Protein AF-Q8IDL7-F1 (afdb_monomer_lite)

Foldseek 3Di:
DDDPPDDPVVVVVLCCDPPDCNPPVNVVVVVVVVVVVVVVVVVVVVVVVVVVVVVVVVVVVVVVVVVVVVVVVVVVVVVVVVVVVVVVVVVVVVVVVVVDDDDDDDDDDDPPDDPPDDDPDDPPDDPQPANAHFQPDADPVVRATGGPRQRDRDPNDHRPNPDDDPPDDDPDDPPDDDPPDPPDDDDDDDDDDDPDPVVVVVVD

Secondary structure (DSSP, 8-state):
-------HHHHHHHHTSTT-TTSHHHHHHHHHHHHHHHHHHHHHHHHHHHHHHHHHHHHHHHHHHHHHHHHHHHHHHHHHHHHHHHHHHHHHHHHHHTT--------------------SS-SS--STT-SS-EEEEEETTTTEEEETTT----TTPPPS---S-----------------------PPPP-----HHHHHTT-

Radius of gyration: 41.95 Å; chains: 1; bounding box: 82×62×112 Å

pLDDT: mean 75.27, std 18.95, range [35.84, 97.94]

Sequence (204 aa):
MWINKIGNKSASFINHKHFHPGNIKNLERVWLAEENEKKRKEEEEKYLKKREEQYKLYELKKQLRKNEEENKNDVHNILYDINNELKKENSFKKKILHNSISNETTPNENIVNKILIRSKYDEDIFLKNHRSIYGSYYDKEKNKWGFKCCTNIDKNSKCTNNTNCSYNLNNNLIKKDLTKSKNKKKKKKKLIVDNSITAVLNKI

Organism: Plasmodium falciparum (isolate 3D7) (NCBI:txid36329)

InterPro domains:
  IPR019339 CBF1-interacting co-repressor CIR, N-terminal domain [PF10197] (18-53)
  IPR019339 CBF1-interacting co-repressor CIR, N-terminal domain [SM01083] (18-54)
  IPR039974 Pre-mRNA-splicing factor SLU7 [PTHR12942] (53-188)

Structure (mmCIF, N/CA/C/O backbone):
data_AF-Q8IDL7-F1
#
_entry.id   AF-Q8IDL7-F1
#
loop_
_atom_site.group_PDB
_atom_site.id
_atom_site.type_symbol
_atom_site.label_atom_id
_atom_site.label_alt_id
_atom_site.label_comp_id
_atom_site.label_asym_id
_atom_site.label_entity_id
_atom_site.label_seq_id
_atom_site.pdbx_PDB_ins_code
_atom_site.Cartn_x
_atom_site.Cartn_y
_atom_site.Cartn_z
_atom_site.occupancy
_atom_site.B_iso_or_equiv
_atom_site.auth_seq_id
_atom_site.auth_comp_id
_atom_site.auth_asym_id
_atom_site.auth_atom_id
_atom_site.pdbx_PDB_model_num
ATOM 1 N N . MET A 1 1 ? 31.949 33.244 -47.711 1.00 53.00 1 MET A N 1
ATOM 2 C CA . MET A 1 1 ? 32.470 31.934 -48.161 1.00 53.00 1 MET A CA 1
ATOM 3 C C . MET A 1 1 ? 31.354 31.202 -48.885 1.00 53.00 1 MET A C 1
ATOM 5 O O . MET A 1 1 ? 30.372 30.842 -48.250 1.00 53.00 1 MET A O 1
ATOM 9 N N . TRP A 1 2 ? 31.449 31.069 -50.208 1.00 48.16 2 TRP A N 1
ATOM 10 C CA . TRP A 1 2 ? 30.444 30.384 -51.023 1.00 48.16 2 TRP A CA 1
ATOM 11 C C . TRP A 1 2 ? 30.803 28.895 -51.060 1.00 48.16 2 TRP A C 1
ATOM 13 O O . TRP A 1 2 ? 31.833 28.516 -51.612 1.00 48.16 2 TRP A O 1
ATOM 23 N N . ILE A 1 3 ? 30.013 28.056 -50.392 1.00 57.34 3 ILE A N 1
ATOM 24 C CA . ILE A 1 3 ? 30.170 26.601 -50.462 1.00 57.34 3 ILE A CA 1
ATOM 25 C C . ILE A 1 3 ? 29.511 26.138 -51.760 1.00 57.34 3 ILE A C 1
ATOM 27 O O . ILE A 1 3 ? 28.290 26.178 -51.905 1.00 57.34 3 ILE A O 1
ATOM 31 N N . ASN A 1 4 ? 30.344 25.746 -52.725 1.00 61.09 4 ASN A N 1
ATOM 32 C CA . ASN A 1 4 ? 29.892 25.157 -53.978 1.00 61.09 4 ASN A CA 1
ATOM 33 C C . ASN A 1 4 ? 29.016 23.937 -53.681 1.00 61.09 4 ASN A C 1
ATOM 35 O O . ASN A 1 4 ? 29.378 23.073 -52.881 1.00 61.09 4 ASN A O 1
ATOM 39 N N . LYS A 1 5 ? 27.859 23.874 -54.342 1.00 65.75 5 LYS A N 1
ATOM 40 C CA . LYS A 1 5 ? 26.913 22.759 -54.276 1.00 65.75 5 LYS A CA 1
ATOM 41 C C . LYS A 1 5 ? 27.640 21.498 -54.755 1.00 65.75 5 LYS A C 1
ATOM 43 O O . LYS A 1 5 ? 27.839 21.303 -55.951 1.00 65.75 5 LYS A O 1
ATOM 48 N N . ILE A 1 6 ? 28.116 20.686 -53.812 1.00 63.00 6 ILE A N 1
ATOM 49 C CA . ILE A 1 6 ? 28.780 19.409 -54.082 1.00 63.00 6 ILE A CA 1
ATOM 50 C C . ILE A 1 6 ? 27.822 18.574 -54.935 1.00 63.00 6 ILE A C 1
ATOM 52 O O . ILE A 1 6 ? 26.679 18.348 -54.541 1.00 63.00 6 ILE A O 1
ATOM 56 N N . GLY A 1 7 ? 28.261 18.172 -56.131 1.00 70.06 7 GLY A N 1
ATOM 57 C CA . GLY A 1 7 ? 27.412 17.451 -57.080 1.00 70.06 7 GLY A CA 1
ATOM 58 C C . GLY A 1 7 ? 26.788 16.196 -56.460 1.00 70.06 7 GLY A C 1
ATOM 59 O O . GLY A 1 7 ? 27.412 15.532 -55.629 1.00 70.06 7 GLY A O 1
ATOM 60 N N . ASN A 1 8 ? 25.569 15.848 -56.888 1.00 76.06 8 ASN A N 1
ATOM 61 C CA . ASN A 1 8 ? 24.749 14.773 -56.303 1.00 76.06 8 ASN A CA 1
ATOM 62 C C . ASN A 1 8 ? 25.501 13.441 -56.087 1.00 76.06 8 ASN A C 1
ATOM 64 O O . ASN A 1 8 ? 25.254 12.750 -55.101 1.00 76.06 8 ASN A O 1
ATOM 68 N N . LYS A 1 9 ? 26.456 13.091 -56.963 1.00 76.81 9 LYS A N 1
ATOM 69 C CA . LYS A 1 9 ? 27.274 11.868 -56.833 1.00 76.81 9 LYS A CA 1
ATOM 70 C C . LYS A 1 9 ? 28.166 11.887 -55.586 1.00 76.81 9 LYS A C 1
ATOM 72 O O . LYS A 1 9 ? 28.214 10.911 -54.841 1.00 76.81 9 LYS A O 1
ATOM 77 N N . SER A 1 10 ? 28.837 13.007 -55.333 1.00 80.06 10 SER A N 1
ATOM 78 C CA . SER A 1 10 ? 29.732 13.173 -54.186 1.00 80.06 10 SER A CA 1
ATOM 79 C C . SER A 1 10 ? 28.954 13.248 -52.870 1.00 80.06 10 SER A C 1
ATOM 81 O O . SER A 1 10 ? 29.385 12.679 -51.869 1.00 80.06 10 SER A O 1
ATOM 83 N N . ALA A 1 11 ? 27.772 13.873 -52.884 1.00 79.69 11 ALA A N 1
ATOM 84 C CA . ALA A 1 11 ? 26.866 13.890 -51.736 1.00 79.69 11 ALA A CA 1
ATOM 85 C C . ALA A 1 11 ? 26.393 12.472 -51.358 1.00 79.69 11 ALA A C 1
ATOM 87 O O . ALA A 1 11 ? 26.442 12.096 -50.188 1.00 79.69 11 ALA A O 1
ATOM 88 N N . SER A 1 12 ? 26.028 11.644 -52.347 1.00 81.44 12 SER A N 1
ATOM 89 C CA . SER A 1 12 ? 25.645 10.244 -52.107 1.00 81.44 12 SER A CA 1
ATOM 90 C C . SER A 1 12 ? 26.788 9.423 -51.504 1.00 81.44 12 SER A C 1
ATOM 92 O O . SER A 1 12 ? 26.571 8.669 -50.560 1.00 81.44 12 SER A O 1
ATOM 94 N N . PHE A 1 13 ? 28.021 9.589 -51.997 1.00 83.81 13 PHE A N 1
ATOM 95 C CA . PHE A 1 13 ? 29.187 8.891 -51.444 1.00 83.81 13 PHE A CA 1
ATOM 96 C C . PHE A 1 13 ? 29.442 9.256 -49.975 1.00 83.81 13 PHE A C 1
ATOM 98 O O . PHE A 1 13 ? 29.745 8.385 -49.161 1.00 83.81 13 PHE A O 1
ATOM 105 N N . ILE A 1 14 ? 29.289 10.536 -49.623 1.00 82.50 14 ILE A N 1
ATOM 106 C CA . ILE A 1 14 ? 29.430 11.012 -48.244 1.00 82.50 14 ILE A CA 1
ATOM 107 C C . ILE A 1 14 ? 28.324 10.424 -47.350 1.00 82.50 14 ILE A C 1
ATOM 109 O O . ILE A 1 14 ? 28.637 9.972 -46.251 1.00 82.50 14 ILE A O 1
ATOM 113 N N . ASN A 1 15 ? 27.079 10.320 -47.829 1.00 82.69 15 ASN A N 1
ATOM 114 C CA . ASN A 1 15 ? 25.964 9.727 -47.074 1.00 82.69 15 ASN A CA 1
ATOM 115 C C . ASN A 1 15 ? 26.200 8.262 -46.670 1.00 82.69 15 ASN A C 1
ATOM 117 O O . ASN A 1 15 ? 25.740 7.835 -45.611 1.00 82.69 15 ASN A O 1
ATOM 121 N N . HIS A 1 16 ? 26.938 7.496 -47.478 1.00 81.69 16 HIS A N 1
ATOM 122 C CA . HIS A 1 16 ? 27.283 6.105 -47.167 1.00 81.69 16 HIS A CA 1
ATOM 123 C C . HIS A 1 16 ? 28.447 5.966 -46.175 1.00 81.69 16 HIS A C 1
ATOM 125 O O . HIS A 1 16 ? 28.708 4.865 -45.683 1.00 81.69 16 HIS A O 1
ATOM 131 N N . LYS A 1 17 ? 29.151 7.055 -45.839 1.00 88.81 17 LYS A N 1
ATOM 132 C CA . LYS A 1 17 ? 30.209 7.005 -44.826 1.00 88.81 17 LYS A CA 1
ATOM 133 C C . LYS A 1 17 ? 29.600 6.785 -43.442 1.00 88.81 17 LYS A C 1
ATOM 135 O O . LYS A 1 17 ? 28.558 7.334 -43.093 1.00 88.81 17 LYS A O 1
ATOM 140 N N . HIS A 1 18 ? 30.267 5.975 -42.626 1.00 89.19 18 HIS A N 1
ATOM 141 C CA . HIS A 1 18 ? 29.788 5.578 -41.295 1.00 89.19 18 HIS A CA 1
ATOM 142 C C . HIS A 1 18 ? 29.628 6.752 -40.316 1.00 89.19 18 HIS A C 1
ATOM 144 O O . HIS A 1 18 ? 28.857 6.645 -39.371 1.00 89.19 18 HIS A O 1
ATOM 150 N N . PHE A 1 19 ? 30.336 7.862 -40.530 1.00 89.44 19 PHE A N 1
ATOM 151 C CA . PHE A 1 19 ? 30.275 9.055 -39.682 1.00 89.44 19 PHE A CA 1
ATOM 152 C C . PHE A 1 19 ? 29.236 10.086 -40.144 1.00 89.44 19 PHE A C 1
ATOM 154 O O . PHE A 1 19 ? 29.016 11.076 -39.454 1.00 89.44 19 PHE A O 1
ATOM 161 N N . HIS A 1 20 ? 28.609 9.901 -41.312 1.00 88.25 20 HIS A N 1
ATOM 162 C CA . HIS A 1 20 ? 27.667 10.888 -41.826 1.00 88.25 20 HIS A CA 1
ATOM 163 C C . HIS A 1 20 ? 26.321 10.787 -41.092 1.00 88.25 20 HIS A C 1
ATOM 165 O O . HIS A 1 20 ? 25.802 9.676 -40.959 1.00 88.25 20 HIS A O 1
ATOM 171 N N . PRO A 1 21 ? 25.710 11.894 -40.633 1.00 88.44 21 PRO A N 1
ATOM 172 C CA . PRO A 1 21 ? 24.454 11.845 -39.877 1.00 88.44 21 PRO A CA 1
ATOM 173 C C . PRO A 1 21 ? 23.300 11.232 -40.681 1.00 88.44 21 PRO A C 1
ATOM 175 O O . PRO A 1 21 ? 22.459 10.549 -40.114 1.00 88.44 21 PRO A O 1
ATOM 178 N N . GLY A 1 22 ? 23.301 11.398 -42.008 1.00 86.56 22 GLY A N 1
ATOM 179 C CA . GLY A 1 22 ? 22.315 10.778 -42.902 1.00 86.56 22 GLY A CA 1
ATOM 180 C C . GLY A 1 22 ? 22.502 9.272 -43.136 1.00 86.56 22 GLY A C 1
ATOM 181 O O . GLY A 1 22 ? 21.737 8.683 -43.894 1.00 86.56 22 GLY A O 1
ATOM 182 N N . ASN A 1 23 ? 23.518 8.638 -42.541 1.00 89.31 23 ASN A N 1
ATOM 183 C CA . ASN A 1 23 ? 23.676 7.188 -42.614 1.00 89.31 23 ASN A CA 1
ATOM 184 C C . ASN A 1 23 ? 22.571 6.505 -41.798 1.00 89.31 23 ASN A C 1
ATOM 186 O O . ASN A 1 23 ? 22.365 6.851 -40.635 1.00 89.31 23 ASN A O 1
ATOM 190 N N . ILE A 1 24 ? 21.917 5.491 -42.367 1.00 89.19 24 ILE A N 1
ATOM 191 C CA . ILE A 1 24 ? 20.800 4.779 -41.732 1.00 89.19 24 ILE A CA 1
ATOM 192 C C . ILE A 1 24 ? 21.146 4.242 -40.336 1.00 89.19 24 ILE A C 1
ATOM 194 O O . ILE A 1 24 ? 20.344 4.367 -39.419 1.00 89.19 24 ILE A O 1
ATOM 198 N N . LYS A 1 25 ? 22.385 3.764 -40.136 1.00 90.69 25 LYS A N 1
ATOM 199 C CA . LYS A 1 25 ? 22.861 3.290 -38.825 1.00 90.69 25 LYS A CA 1
ATOM 200 C C . LYS A 1 25 ? 22.962 4.413 -37.791 1.00 90.69 25 LYS A C 1
ATOM 202 O O . LYS A 1 25 ? 22.798 4.168 -36.603 1.00 90.69 25 LYS A O 1
ATOM 207 N N . ASN A 1 26 ? 23.286 5.632 -38.219 1.00 92.00 26 ASN A N 1
ATOM 208 C CA . ASN A 1 26 ? 23.369 6.784 -37.321 1.00 92.00 26 ASN A CA 1
ATOM 209 C 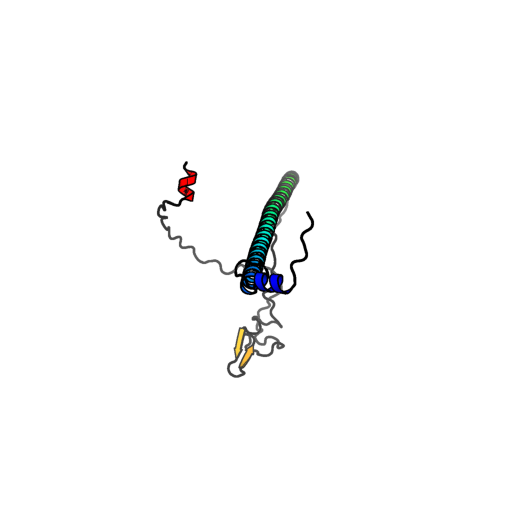C . ASN A 1 26 ? 21.973 7.317 -36.997 1.00 92.00 26 ASN A C 1
ATOM 211 O O . ASN A 1 26 ? 21.713 7.606 -35.835 1.00 92.00 26 ASN A O 1
ATOM 215 N N . LEU A 1 27 ? 21.075 7.369 -37.987 1.00 91.12 27 LEU A N 1
ATOM 216 C CA . LEU A 1 27 ? 19.667 7.720 -37.782 1.00 91.12 27 LEU A CA 1
ATOM 217 C C . LEU A 1 27 ? 18.989 6.772 -36.788 1.00 91.12 27 LEU A C 1
ATOM 219 O O . LEU A 1 27 ? 18.334 7.233 -35.863 1.00 91.12 27 LEU A O 1
ATOM 223 N N . GLU A 1 28 ? 19.210 5.464 -36.925 1.00 94.25 28 GLU A N 1
ATOM 224 C CA . GLU A 1 28 ? 18.687 4.459 -35.994 1.00 94.25 28 GLU A CA 1
ATOM 225 C C . GLU A 1 28 ? 19.217 4.667 -34.567 1.00 94.25 28 GLU A C 1
ATOM 227 O O . GLU A 1 28 ? 18.450 4.628 -33.610 1.00 94.25 28 GLU A O 1
ATOM 232 N N . ARG A 1 29 ? 20.514 4.970 -34.403 1.00 95.06 29 ARG A N 1
ATOM 233 C CA . ARG A 1 29 ? 21.081 5.295 -33.081 1.00 95.06 29 ARG A CA 1
ATOM 234 C C . ARG A 1 29 ? 20.474 6.556 -32.472 1.00 95.06 29 ARG A C 1
ATOM 236 O O . ARG A 1 29 ? 20.222 6.564 -31.272 1.00 95.06 29 ARG A O 1
ATOM 243 N N . VAL A 1 30 ? 20.272 7.607 -33.270 1.00 94.25 30 VAL A N 1
ATOM 244 C CA . VAL A 1 30 ? 19.624 8.848 -32.811 1.00 94.25 30 VAL A CA 1
ATOM 245 C C . VAL A 1 30 ? 18.191 8.554 -32.388 1.00 94.25 30 VAL A C 1
ATOM 247 O O . VAL A 1 30 ? 17.799 8.936 -31.293 1.00 94.25 30 VAL A O 1
ATOM 250 N N . TRP A 1 31 ? 17.452 7.796 -33.196 1.00 95.88 31 TRP A N 1
ATOM 251 C CA . TRP A 1 31 ? 16.080 7.409 -32.893 1.00 95.88 31 TRP A CA 1
ATOM 252 C C . TRP A 1 31 ? 15.977 6.594 -31.595 1.00 95.88 31 TRP A C 1
ATOM 254 O O . TRP A 1 31 ? 15.193 6.939 -30.716 1.00 95.88 31 TRP A O 1
ATOM 264 N N . LEU A 1 32 ? 16.832 5.582 -31.411 1.00 96.62 32 LEU A N 1
ATOM 265 C CA . LEU A 1 32 ? 16.891 4.808 -30.165 1.00 96.62 32 LEU A CA 1
ATOM 266 C C . LEU A 1 32 ? 17.273 5.679 -28.957 1.00 96.62 32 LEU A C 1
ATOM 268 O O . LEU A 1 32 ? 16.773 5.463 -27.853 1.00 96.62 32 LEU A O 1
ATOM 272 N N . ALA A 1 33 ? 18.165 6.657 -29.134 1.00 97.06 33 ALA A N 1
ATOM 273 C CA . ALA A 1 33 ? 18.531 7.594 -28.075 1.00 97.06 33 ALA A CA 1
ATOM 274 C C . ALA A 1 33 ? 17.358 8.514 -27.698 1.00 97.06 33 ALA A C 1
ATOM 276 O O . ALA A 1 33 ? 17.094 8.704 -26.512 1.00 97.06 33 ALA A O 1
ATOM 277 N N . GLU A 1 34 ? 16.628 9.036 -28.685 1.00 96.94 34 GLU A N 1
ATOM 278 C CA . GLU A 1 34 ? 15.428 9.853 -28.481 1.00 96.94 34 GLU A CA 1
ATOM 279 C C . GLU A 1 34 ? 14.301 9.063 -27.811 1.00 96.94 34 GLU A C 1
ATOM 281 O O . GLU A 1 34 ? 13.657 9.570 -26.892 1.00 96.94 34 GLU A O 1
ATOM 286 N N . GLU A 1 35 ? 14.073 7.817 -28.226 1.00 96.81 35 GLU A N 1
ATOM 287 C CA . GLU A 1 35 ? 13.043 6.956 -27.645 1.00 96.81 35 GLU A CA 1
ATOM 288 C C . GLU A 1 35 ? 13.367 6.594 -26.189 1.00 96.81 35 GLU A C 1
ATOM 290 O O . GLU A 1 35 ? 12.504 6.699 -25.312 1.00 96.81 35 GLU A O 1
ATOM 295 N N . ASN A 1 36 ? 14.629 6.265 -25.897 1.00 97.44 36 ASN A N 1
ATOM 296 C CA . ASN A 1 36 ? 15.093 6.046 -24.528 1.00 97.44 36 ASN A CA 1
ATOM 297 C C . ASN A 1 36 ? 14.969 7.312 -23.666 1.00 97.44 36 ASN A C 1
ATOM 299 O O . ASN A 1 36 ? 14.520 7.232 -22.523 1.00 97.44 36 ASN A O 1
ATOM 303 N N . GLU A 1 37 ? 15.321 8.483 -24.203 1.00 97.44 37 GLU A N 1
ATOM 304 C CA . GLU A 1 37 ? 15.179 9.767 -23.507 1.00 97.44 37 GLU A CA 1
ATOM 305 C C . GLU A 1 37 ? 13.707 10.093 -23.225 1.00 97.44 37 GLU A C 1
ATOM 307 O O . GLU A 1 37 ? 13.361 10.513 -22.121 1.00 97.44 37 GLU A O 1
ATOM 312 N N . LYS A 1 38 ? 12.819 9.854 -24.196 1.00 97.12 38 LYS A N 1
ATOM 313 C CA . LYS A 1 38 ? 11.374 10.024 -24.027 1.00 97.12 38 LYS A CA 1
ATOM 314 C C . LYS A 1 38 ? 10.843 9.116 -22.922 1.00 97.12 38 LYS A C 1
ATOM 316 O O . LYS A 1 38 ? 10.146 9.591 -22.028 1.00 97.12 38 LYS A O 1
ATOM 321 N N . LYS A 1 39 ? 11.221 7.837 -22.939 1.00 97.12 39 LYS A N 1
ATOM 322 C CA . LYS A 1 39 ? 10.827 6.876 -21.907 1.00 97.12 39 LYS A CA 1
ATOM 323 C C . LYS A 1 39 ? 11.326 7.294 -20.520 1.00 97.12 39 LYS A C 1
ATOM 325 O O . LYS A 1 39 ? 10.551 7.255 -19.568 1.00 97.12 39 LYS A O 1
ATOM 330 N N . ARG A 1 40 ? 12.576 7.760 -20.411 1.00 96.94 40 ARG A N 1
ATOM 331 C CA . ARG A 1 40 ? 13.136 8.275 -19.151 1.00 96.94 40 ARG A CA 1
ATOM 332 C C . ARG A 1 40 ? 12.341 9.475 -18.632 1.00 96.94 40 ARG A C 1
ATOM 334 O O . ARG A 1 40 ? 11.959 9.483 -17.467 1.00 96.94 40 ARG A O 1
ATOM 341 N N . LYS A 1 41 ? 12.032 10.448 -19.496 1.00 97.31 41 LYS A N 1
ATOM 342 C CA . LYS A 1 41 ? 11.208 11.616 -19.136 1.00 97.31 41 LYS A CA 1
ATOM 343 C C . LYS A 1 41 ? 9.813 11.219 -18.658 1.00 97.31 41 LYS A C 1
ATOM 345 O O . LYS A 1 41 ? 9.343 11.747 -17.657 1.00 97.31 41 LYS A O 1
ATOM 350 N N . GLU A 1 42 ? 9.164 10.269 -19.329 1.00 97.19 42 GLU A N 1
ATOM 351 C CA . GLU A 1 42 ? 7.853 9.758 -18.907 1.00 97.19 42 GLU A CA 1
ATOM 352 C C . GLU A 1 42 ? 7.913 9.056 -17.539 1.00 97.19 42 GLU A C 1
ATOM 354 O O . GLU A 1 42 ? 6.992 9.180 -16.729 1.00 97.19 42 GLU A O 1
ATOM 359 N N . GLU A 1 43 ? 8.978 8.299 -17.260 1.00 97.25 43 GLU A N 1
ATOM 360 C CA . GLU A 1 43 ? 9.206 7.662 -15.957 1.00 97.25 43 GLU A CA 1
ATOM 361 C C . GLU A 1 43 ? 9.467 8.698 -14.850 1.00 97.25 43 GLU A C 1
ATOM 363 O O . GLU A 1 43 ? 8.878 8.602 -13.768 1.00 97.25 43 GLU A O 1
ATOM 368 N N . GLU A 1 44 ? 10.284 9.717 -15.131 1.00 97.06 44 GLU A N 1
ATOM 369 C CA . GLU A 1 44 ? 10.548 10.852 -14.239 1.00 97.06 44 GLU A CA 1
ATOM 370 C C . GLU A 1 44 ? 9.264 11.635 -13.921 1.00 97.06 44 GLU A C 1
ATOM 372 O O . GLU A 1 44 ? 8.982 11.909 -12.752 1.00 97.06 44 GLU A O 1
ATOM 377 N N . GLU A 1 45 ? 8.443 11.932 -14.932 1.00 97.25 45 GLU A N 1
ATOM 378 C CA . GLU A 1 45 ? 7.163 12.631 -14.776 1.00 97.25 45 GLU A CA 1
ATOM 379 C C . GLU A 1 45 ? 6.168 11.811 -13.943 1.00 97.25 45 GLU A C 1
ATOM 381 O O . GLU A 1 45 ? 5.561 12.328 -13.000 1.00 97.25 45 GLU A O 1
ATOM 386 N N . LYS A 1 46 ? 6.039 10.505 -14.217 1.00 97.38 46 LYS A N 1
ATOM 387 C CA . LYS A 1 46 ? 5.205 9.593 -13.410 1.00 97.38 46 LYS A CA 1
ATOM 388 C C . LYS A 1 46 ? 5.647 9.574 -11.950 1.00 97.38 46 LYS A C 1
ATOM 390 O O . LYS A 1 46 ? 4.809 9.587 -11.044 1.00 97.38 46 LYS A O 1
ATOM 395 N N . TYR A 1 47 ? 6.954 9.530 -11.710 1.00 96.38 47 TYR A N 1
ATOM 396 C CA . TYR A 1 47 ? 7.512 9.546 -10.365 1.00 96.38 47 TYR A CA 1
ATOM 397 C C . TYR A 1 47 ? 7.253 10.882 -9.650 1.00 96.38 47 TYR A C 1
ATOM 399 O O . TYR A 1 47 ? 6.864 10.878 -8.477 1.00 96.38 47 TYR A O 1
ATOM 407 N N . LEU A 1 48 ? 7.391 12.010 -10.352 1.00 97.06 48 LEU A N 1
ATOM 408 C CA . LEU A 1 48 ? 7.114 13.340 -9.811 1.00 97.06 48 LEU A CA 1
ATOM 409 C C . LEU A 1 48 ? 5.632 13.505 -9.451 1.00 97.06 48 LEU A C 1
ATOM 411 O O . LEU A 1 48 ? 5.316 13.882 -8.324 1.00 97.06 48 LEU A O 1
ATOM 415 N N . LYS A 1 49 ? 4.725 13.092 -10.341 1.00 97.19 49 LYS A N 1
ATOM 416 C CA . LYS A 1 49 ? 3.276 13.106 -10.099 1.00 97.19 49 LYS A CA 1
ATOM 417 C C . LYS A 1 49 ? 2.881 12.269 -8.880 1.00 97.19 49 LYS A C 1
ATOM 419 O O . LYS A 1 49 ? 2.123 12.722 -8.026 1.00 97.19 49 LYS A O 1
ATOM 424 N N . LYS A 1 50 ? 3.459 11.073 -8.731 1.00 97.00 50 LYS A N 1
ATOM 425 C CA . LYS A 1 50 ? 3.243 10.223 -7.547 1.00 97.00 50 LYS A CA 1
ATOM 426 C C . LYS A 1 50 ? 3.726 10.899 -6.258 1.00 97.00 50 LYS A C 1
ATOM 428 O O . LYS A 1 50 ? 3.071 10.787 -5.222 1.00 97.00 50 LYS A O 1
ATOM 433 N N . ARG A 1 51 ? 4.866 11.597 -6.301 1.00 96.44 51 ARG A N 1
ATOM 434 C CA . ARG A 1 51 ? 5.394 12.365 -5.161 1.00 96.44 51 ARG A CA 1
ATOM 435 C C . ARG A 1 51 ? 4.470 13.532 -4.797 1.00 96.44 51 ARG A C 1
ATOM 437 O O . ARG A 1 51 ? 4.206 13.736 -3.615 1.00 96.44 51 ARG A O 1
ATOM 444 N N . GLU A 1 52 ? 3.960 14.263 -5.785 1.00 97.62 52 GLU A N 1
ATOM 445 C CA . GLU A 1 52 ? 3.004 15.361 -5.586 1.00 97.62 52 GLU A CA 1
ATOM 446 C C . GLU A 1 52 ? 1.694 14.873 -4.953 1.00 97.62 52 GLU A C 1
ATOM 448 O O . GLU A 1 52 ? 1.212 15.463 -3.986 1.00 97.62 52 GLU A O 1
ATOM 453 N N . GLU A 1 53 ? 1.151 13.750 -5.431 1.00 96.56 53 GLU A N 1
ATOM 454 C CA . GLU A 1 53 ? -0.036 13.110 -4.850 1.00 96.56 53 GLU A CA 1
ATOM 455 C C . GLU A 1 53 ? 0.191 12.712 -3.382 1.00 96.56 53 GLU A C 1
ATOM 457 O O . GLU A 1 53 ? -0.653 12.981 -2.521 1.00 96.56 53 GLU A O 1
ATOM 462 N N . GLN A 1 54 ? 1.352 12.126 -3.069 1.00 96.19 54 GLN A N 1
ATOM 463 C CA . GLN A 1 54 ? 1.729 11.779 -1.695 1.00 96.19 54 GLN A CA 1
ATOM 464 C C . GLN A 1 54 ? 1.852 13.014 -0.798 1.00 96.19 54 GLN A C 1
ATOM 466 O O . GLN A 1 54 ? 1.361 13.004 0.332 1.00 96.19 54 GLN A O 1
ATOM 471 N N . TYR A 1 55 ? 2.472 14.084 -1.298 1.00 97.94 55 TYR A N 1
ATOM 472 C CA . TYR A 1 55 ? 2.608 15.340 -0.566 1.00 97.94 55 TYR A CA 1
ATOM 473 C C . TYR A 1 55 ? 1.241 15.988 -0.295 1.00 97.94 55 TYR A C 1
ATOM 475 O O . TYR A 1 55 ? 0.963 16.410 0.828 1.00 97.94 55 TYR A O 1
ATOM 483 N N . LYS A 1 56 ? 0.338 15.972 -1.282 1.00 97.56 56 LYS A N 1
ATOM 484 C CA . LYS A 1 56 ? -1.039 16.465 -1.137 1.00 97.56 56 LYS A CA 1
ATOM 485 C C . LYS A 1 56 ? -1.823 15.687 -0.074 1.00 97.56 56 LYS A C 1
ATOM 487 O O . LYS A 1 56 ? -2.491 16.295 0.762 1.00 97.56 56 LYS A O 1
ATOM 492 N N . LEU A 1 57 ? -1.717 14.355 -0.066 1.00 96.88 57 LEU A N 1
ATOM 493 C CA . LEU A 1 57 ? -2.326 13.506 0.967 1.00 96.88 57 LEU A CA 1
ATOM 494 C C . LEU A 1 57 ? -1.752 13.789 2.360 1.00 96.88 57 LEU A C 1
ATOM 496 O O . LEU A 1 57 ? -2.494 13.814 3.345 1.00 96.88 57 LEU A O 1
ATOM 500 N N . TYR A 1 58 ? -0.439 14.006 2.448 1.00 96.88 58 TYR A N 1
ATOM 501 C CA . TYR A 1 58 ? 0.229 14.345 3.699 1.00 96.88 58 TYR A CA 1
ATOM 502 C C . TYR A 1 58 ? -0.277 15.674 4.275 1.00 96.88 58 TYR A C 1
ATOM 504 O O . TYR A 1 58 ? -0.637 15.717 5.456 1.00 96.88 58 TYR A O 1
ATOM 512 N N . GLU A 1 59 ? -0.364 16.725 3.456 1.00 97.62 59 GLU A N 1
ATOM 513 C CA . GLU A 1 59 ? -0.819 18.041 3.917 1.00 97.62 59 GLU A CA 1
ATOM 514 C C . GLU A 1 59 ? -2.296 18.006 4.331 1.00 97.62 59 GLU A C 1
ATOM 516 O O . GLU A 1 59 ? -2.646 18.523 5.391 1.00 97.62 59 GLU A O 1
ATOM 521 N N . LEU A 1 60 ? -3.150 17.292 3.586 1.00 96.94 60 LEU A N 1
ATOM 522 C CA . LEU A 1 60 ? -4.552 17.096 3.966 1.00 96.94 60 LEU A CA 1
ATOM 523 C C . LEU A 1 60 ? -4.678 16.363 5.311 1.00 96.94 60 LEU A C 1
ATOM 525 O O . LEU A 1 60 ? -5.441 16.771 6.185 1.00 96.94 60 LEU A O 1
ATOM 529 N N . LYS A 1 61 ? -3.888 15.303 5.527 1.00 96.81 61 LYS A N 1
ATOM 530 C CA . LYS A 1 61 ? -3.873 14.570 6.804 1.00 96.81 61 LYS A CA 1
ATOM 531 C C . LYS A 1 61 ? -3.379 15.445 7.958 1.00 96.81 61 LYS A C 1
ATOM 533 O O . LYS A 1 61 ? -3.854 15.307 9.083 1.00 96.81 61 LYS A O 1
ATOM 538 N N . LYS A 1 62 ? -2.412 16.325 7.701 1.00 96.81 62 LYS A N 1
ATOM 539 C CA . LYS A 1 62 ? -1.900 17.290 8.679 1.00 96.81 62 LYS A CA 1
ATOM 540 C C . LYS A 1 62 ? -2.963 18.331 9.044 1.00 96.81 62 LYS A C 1
ATOM 542 O O . LYS A 1 62 ? -3.138 18.587 10.231 1.00 96.81 62 LYS A O 1
ATOM 547 N N . GLN A 1 63 ? -3.701 18.852 8.062 1.00 95.69 63 GLN A N 1
ATOM 548 C CA . GLN A 1 63 ? -4.844 19.743 8.289 1.00 95.69 63 GLN A CA 1
ATOM 549 C C . GLN A 1 63 ? -5.938 19.056 9.115 1.00 95.69 63 GLN A C 1
ATOM 551 O O . GLN A 1 63 ? -6.384 19.621 10.105 1.00 95.69 63 GLN A O 1
ATOM 556 N N . LEU A 1 64 ? -6.307 17.812 8.786 1.00 94.69 64 LEU A N 1
ATOM 557 C CA . LEU A 1 64 ? -7.301 17.054 9.558 1.00 94.69 64 LEU A CA 1
ATOM 558 C C . LEU A 1 64 ? -6.889 16.864 11.023 1.00 94.69 64 LEU A C 1
ATOM 560 O O . LEU A 1 64 ? -7.709 17.087 11.905 1.00 94.69 64 LEU A O 1
ATOM 564 N N . ARG A 1 65 ? -5.619 16.525 11.299 1.00 91.81 65 ARG A N 1
ATOM 565 C CA . ARG A 1 65 ? -5.122 16.430 12.686 1.00 91.81 65 ARG A CA 1
ATOM 566 C C . ARG A 1 65 ? -5.241 17.757 13.433 1.00 91.81 65 ARG A C 1
ATOM 568 O O . ARG A 1 65 ? -5.696 17.764 14.570 1.00 91.81 65 ARG A O 1
ATOM 575 N N . LYS A 1 66 ? -4.869 18.867 12.787 1.00 92.94 66 LYS A N 1
ATOM 576 C CA . LYS A 1 66 ? -4.977 20.203 13.382 1.00 92.94 66 LYS A CA 1
ATOM 577 C C . LYS A 1 66 ? -6.437 20.561 13.681 1.00 92.94 66 LYS A C 1
ATOM 579 O O . LYS A 1 66 ? -6.746 20.970 14.793 1.00 92.94 66 LYS A O 1
ATOM 584 N N . ASN A 1 67 ? -7.341 20.305 12.736 1.00 90.94 67 ASN A N 1
ATOM 585 C CA . ASN A 1 67 ? -8.773 20.530 12.926 1.00 90.94 67 ASN A CA 1
ATOM 586 C C . ASN A 1 67 ? -9.347 19.635 14.039 1.00 90.94 67 ASN A C 1
ATOM 588 O O . ASN A 1 67 ? -10.211 20.069 14.789 1.00 90.94 67 ASN A O 1
ATOM 592 N N . GLU A 1 68 ? -8.904 18.381 14.172 1.00 88.56 68 GLU A N 1
ATOM 593 C CA . GLU A 1 68 ? -9.314 17.505 15.281 1.00 88.56 68 GLU A CA 1
ATOM 594 C C . GLU A 1 68 ? -8.851 18.034 16.646 1.00 88.56 68 GLU A C 1
ATOM 596 O O . GLU A 1 68 ? -9.570 17.886 17.632 1.00 88.56 68 GLU A O 1
ATOM 601 N N . GLU A 1 69 ? -7.656 18.623 16.725 1.00 86.94 69 GLU A N 1
ATOM 602 C CA . GLU A 1 69 ? -7.134 19.258 17.940 1.00 86.94 69 GLU A CA 1
ATOM 603 C C . GLU A 1 69 ? -7.909 20.535 18.287 1.00 86.94 69 GL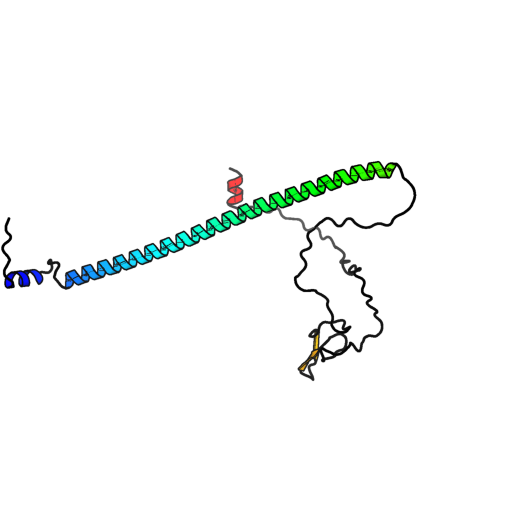U A C 1
ATOM 605 O O . GLU A 1 69 ? -8.327 20.690 19.433 1.00 86.94 69 GLU A O 1
ATOM 610 N N . GLU A 1 70 ? -8.180 21.395 17.302 1.00 86.06 70 GLU A N 1
ATOM 611 C CA . GLU A 1 70 ? -9.019 22.593 17.460 1.00 86.06 70 GLU A CA 1
ATOM 612 C C . GLU A 1 70 ? -10.432 22.214 17.935 1.00 86.06 70 GLU A C 1
ATOM 614 O O . GLU A 1 70 ? -10.874 22.687 18.979 1.00 86.06 70 GLU A O 1
ATOM 619 N N . ASN A 1 71 ? -11.079 21.236 17.290 1.00 83.75 71 ASN A N 1
ATOM 620 C CA . ASN A 1 71 ? -12.397 20.747 17.709 1.00 83.75 71 ASN A CA 1
ATOM 621 C C . ASN A 1 71 ? -12.393 20.140 19.124 1.00 83.75 71 ASN A C 1
ATOM 623 O O . ASN A 1 71 ? -13.362 20.295 19.865 1.00 83.75 71 ASN A O 1
ATOM 627 N N . LYS A 1 72 ? -11.330 19.430 19.534 1.00 81.56 72 LYS A N 1
ATOM 628 C CA . LYS A 1 72 ? -11.211 18.916 20.915 1.00 81.56 72 LYS A CA 1
ATOM 629 C C . LYS A 1 72 ? -11.113 20.054 21.924 1.00 81.56 72 LYS A C 1
ATOM 631 O O . LYS A 1 72 ? -11.719 19.953 22.989 1.00 81.56 72 LYS A O 1
ATOM 636 N N . ASN A 1 73 ? -10.368 21.106 21.592 1.00 79.56 73 ASN A N 1
ATOM 637 C CA . ASN A 1 73 ? -10.246 22.292 22.432 1.00 79.56 73 ASN A CA 1
ATOM 638 C C . ASN A 1 73 ? -11.590 23.020 22.534 1.00 79.56 73 ASN A C 1
ATOM 640 O O . ASN A 1 73 ? -11.994 23.365 23.639 1.00 79.56 73 ASN A O 1
ATOM 644 N N . ASP A 1 74 ? -12.328 23.153 21.432 1.00 81.12 74 ASP A N 1
ATOM 645 C CA . ASP A 1 74 ? -13.663 23.758 21.427 1.00 81.12 74 ASP A CA 1
ATOM 646 C C . ASP A 1 74 ? -14.652 22.952 22.273 1.00 81.12 74 ASP A C 1
ATOM 648 O O . ASP A 1 74 ? -15.327 23.507 23.137 1.00 81.12 74 ASP A O 1
ATOM 652 N N . VAL A 1 75 ? -14.686 21.622 22.114 1.00 81.06 75 VAL A N 1
ATOM 653 C CA . VAL A 1 75 ? -15.517 20.738 22.950 1.00 81.06 75 VAL A CA 1
ATOM 654 C C . VAL A 1 75 ? -15.118 20.836 24.426 1.00 81.06 75 VAL A C 1
ATOM 656 O O . VAL A 1 75 ? -15.990 20.855 25.294 1.00 81.06 75 VAL A O 1
ATOM 659 N N . HIS A 1 76 ? -13.818 20.914 24.728 1.00 79.94 76 HIS A N 1
ATOM 660 C CA . HIS A 1 76 ? -13.324 21.104 26.091 1.00 79.94 76 HIS A CA 1
ATOM 661 C C . HIS A 1 76 ? -13.756 22.459 26.671 1.00 79.94 76 HIS A C 1
ATOM 663 O O . HIS A 1 76 ? -14.206 22.508 27.815 1.00 79.94 76 HIS A O 1
ATOM 669 N N . ASN A 1 77 ? -13.665 23.538 25.891 1.00 78.25 77 ASN A N 1
ATOM 670 C CA . ASN A 1 77 ? -14.067 24.885 26.295 1.00 78.25 77 ASN A CA 1
ATOM 671 C C . ASN A 1 77 ? -15.579 24.955 26.549 1.00 78.25 77 ASN A C 1
ATOM 673 O O . ASN A 1 77 ? -15.994 25.372 27.626 1.00 78.25 77 ASN A O 1
ATOM 677 N N . ILE A 1 78 ? -16.392 24.414 25.636 1.00 81.19 78 ILE A N 1
ATOM 678 C CA . ILE A 1 78 ? -17.850 24.307 25.807 1.00 81.19 78 ILE A CA 1
ATOM 679 C C . ILE A 1 78 ? -18.186 23.516 27.081 1.00 81.19 78 ILE A C 1
ATOM 681 O O . ILE A 1 78 ? -19.029 23.928 27.877 1.00 81.19 78 ILE A O 1
ATOM 685 N N . LEU A 1 79 ? -17.514 22.382 27.316 1.00 79.75 79 LEU A N 1
ATOM 686 C CA . LEU A 1 79 ? -17.735 21.571 28.516 1.00 79.75 79 LEU A CA 1
ATOM 687 C C . LEU A 1 79 ? -17.329 22.312 29.801 1.00 79.75 79 LEU A C 1
ATOM 689 O O . LEU A 1 79 ? -17.972 22.151 30.842 1.00 79.75 79 LEU A O 1
ATOM 693 N N . TYR A 1 80 ? -16.262 23.107 29.744 1.00 76.75 80 TYR A N 1
ATOM 694 C CA . TYR A 1 80 ? -15.809 23.938 30.855 1.00 76.75 80 TYR A CA 1
ATOM 695 C C . TYR A 1 80 ? -16.833 25.028 31.199 1.00 76.75 80 TYR A C 1
ATOM 697 O O . TYR A 1 80 ? -17.164 25.199 32.377 1.00 76.75 80 TYR A O 1
ATOM 705 N N . ASP A 1 81 ? -17.392 25.692 30.187 1.00 79.31 81 ASP A N 1
ATOM 706 C CA . ASP A 1 81 ? -18.409 26.733 30.356 1.00 79.31 81 ASP A CA 1
ATOM 707 C C . ASP A 1 81 ? -19.697 26.165 30.964 1.00 79.31 81 ASP A C 1
ATOM 709 O O . ASP A 1 81 ? -20.151 26.662 31.999 1.00 79.31 81 ASP A O 1
ATOM 713 N N . ILE A 1 82 ? -20.196 25.037 30.438 1.00 78.12 82 ILE A N 1
ATOM 714 C CA . ILE A 1 82 ? -21.363 24.324 30.992 1.00 78.12 82 ILE A CA 1
ATOM 715 C C . ILE A 1 82 ? -21.140 23.973 32.473 1.00 78.12 82 ILE A C 1
ATOM 717 O O . ILE A 1 82 ? -22.008 24.189 33.320 1.00 78.12 82 ILE A O 1
ATOM 721 N N . ASN A 1 83 ? -19.961 23.451 32.827 1.00 77.62 83 ASN A N 1
ATOM 722 C CA . ASN A 1 83 ? -19.653 23.088 34.213 1.00 77.62 83 ASN A CA 1
ATOM 723 C C . ASN A 1 83 ? -19.585 24.305 35.150 1.00 77.62 83 ASN A C 1
ATOM 725 O O . ASN A 1 83 ? -19.933 24.196 36.331 1.00 77.62 83 ASN A O 1
ATOM 729 N N . ASN A 1 84 ? -19.136 25.458 34.656 1.00 75.94 84 ASN A N 1
ATOM 730 C CA . ASN A 1 84 ? -19.105 26.692 35.436 1.00 75.94 84 ASN A CA 1
ATOM 731 C C . ASN A 1 84 ? -20.500 27.289 35.632 1.00 75.94 84 ASN A C 1
ATOM 733 O O . ASN A 1 84 ? -20.802 27.755 36.734 1.00 75.94 84 ASN A O 1
ATOM 737 N N . GLU A 1 85 ? -21.362 27.234 34.619 1.00 75.75 85 GLU A N 1
ATOM 738 C CA . GLU A 1 85 ? -22.769 27.629 34.739 1.00 75.75 85 GLU A CA 1
ATOM 739 C C . GLU A 1 85 ? -23.510 26.757 35.760 1.00 75.75 85 GLU A C 1
ATOM 741 O O . GLU A 1 85 ? -24.139 27.290 36.676 1.00 75.75 85 GLU A O 1
ATOM 746 N N . LEU A 1 86 ? -23.312 25.433 35.726 1.00 74.75 86 LEU A N 1
ATOM 747 C CA . LEU A 1 86 ? -23.875 24.507 36.720 1.00 74.75 86 LEU A CA 1
ATOM 748 C C . LEU A 1 86 ? -23.425 24.830 38.157 1.00 74.75 86 LEU A C 1
ATOM 750 O O . LEU A 1 86 ? -24.207 24.717 39.104 1.00 74.75 86 LEU A O 1
ATOM 754 N N . LYS A 1 87 ? -22.173 25.266 38.359 1.00 71.06 87 LYS A N 1
ATOM 755 C CA . LYS A 1 87 ? -21.683 25.710 39.681 1.00 71.06 87 LYS A CA 1
ATOM 756 C C . LYS A 1 87 ? -22.334 27.023 40.133 1.00 71.06 87 LYS A C 1
ATOM 758 O O . LYS A 1 87 ? -22.635 27.168 41.324 1.00 71.06 87 LYS A O 1
ATOM 763 N N . LYS A 1 88 ? -22.571 27.970 39.217 1.00 71.31 88 LYS A N 1
ATOM 764 C CA . LYS A 1 88 ? -23.279 29.231 39.507 1.00 71.31 88 LYS A CA 1
ATOM 765 C C . LYS A 1 88 ? -24.743 28.971 39.867 1.00 71.31 88 LYS A C 1
ATOM 767 O O . LYS A 1 88 ? -25.209 29.473 40.886 1.00 71.31 88 LYS A O 1
ATOM 772 N N . GLU A 1 89 ? -25.435 28.110 39.123 1.00 60.75 89 GLU A N 1
ATOM 773 C CA . GLU A 1 89 ? -26.807 27.719 39.458 1.00 60.75 89 GLU A CA 1
ATOM 774 C C . GLU A 1 89 ? -26.899 26.997 40.800 1.00 60.75 89 GLU A C 1
ATOM 776 O O . GLU A 1 89 ? -27.769 27.311 41.607 1.00 60.75 89 GLU A O 1
ATOM 781 N N . ASN A 1 90 ? -25.992 26.056 41.078 1.00 59.12 90 ASN A N 1
ATOM 782 C CA . ASN A 1 90 ? -26.005 25.316 42.338 1.00 59.12 90 ASN A CA 1
ATOM 783 C C . ASN A 1 90 ? -25.703 26.215 43.539 1.00 59.12 90 ASN A C 1
ATOM 785 O O . ASN A 1 90 ? -26.288 26.026 44.601 1.00 59.12 90 ASN A O 1
ATOM 789 N N . SER A 1 91 ? -24.831 27.216 43.396 1.00 59.41 91 SER A N 1
ATOM 790 C CA . SER A 1 91 ? -24.589 28.199 44.460 1.00 59.41 91 SER A CA 1
ATOM 791 C C . SER A 1 91 ? -25.775 29.153 44.658 1.00 59.41 91 SER A C 1
ATOM 793 O O . SER A 1 91 ? -26.058 29.520 45.799 1.00 59.41 91 SER A O 1
ATOM 795 N N . PHE A 1 92 ? -26.526 29.479 43.599 1.00 60.28 92 PHE A N 1
ATOM 796 C CA . PHE A 1 92 ? -27.774 30.247 43.688 1.00 60.28 92 PHE A CA 1
ATOM 797 C C . PHE A 1 92 ? -28.917 29.424 44.317 1.00 60.28 92 PHE A C 1
ATOM 799 O O . PHE A 1 92 ? -29.546 29.867 45.275 1.00 60.28 92 PHE A O 1
ATOM 806 N N . LYS A 1 93 ? -29.113 28.173 43.877 1.00 57.19 93 LYS A N 1
ATOM 807 C CA . LYS A 1 93 ? -30.093 27.221 44.434 1.00 57.19 93 LYS A CA 1
ATOM 808 C C . LYS A 1 93 ? -29.791 26.876 45.895 1.00 57.19 93 LYS A C 1
ATOM 810 O O . LYS A 1 93 ? -30.710 26.819 46.700 1.00 57.19 93 LYS A O 1
ATOM 815 N N . LYS A 1 94 ? -28.517 26.732 46.282 1.00 55.12 94 LYS A N 1
ATOM 816 C CA . LYS A 1 94 ? -28.112 26.474 47.679 1.00 55.12 94 LYS A CA 1
ATOM 817 C C . LYS A 1 94 ? -28.329 27.686 48.598 1.00 55.12 94 LYS A C 1
ATOM 819 O O . LYS A 1 94 ? -28.608 27.491 49.776 1.00 55.12 94 LYS A O 1
ATOM 824 N N . LYS A 1 95 ? -28.262 28.917 48.068 1.00 54.22 95 LYS A N 1
ATOM 825 C CA . LYS A 1 95 ? -28.671 30.138 48.791 1.00 54.22 95 LYS A CA 1
ATOM 826 C C . LYS A 1 95 ? -30.193 30.241 48.953 1.00 54.22 95 LYS A C 1
ATOM 828 O O . LYS A 1 95 ? -30.645 30.696 49.994 1.00 54.22 95 LYS A O 1
ATOM 833 N N . ILE A 1 96 ? -30.970 29.782 47.969 1.00 54.41 96 ILE A N 1
ATOM 834 C CA . ILE A 1 96 ? -32.444 29.767 48.029 1.00 54.41 96 ILE A CA 1
ATOM 835 C C . ILE A 1 96 ? -32.962 28.653 48.963 1.00 54.41 96 ILE A C 1
ATOM 837 O O . ILE A 1 96 ? -33.903 28.869 49.725 1.00 54.41 96 ILE A O 1
ATOM 841 N N . LEU A 1 97 ? -32.314 27.482 48.969 1.00 47.25 97 LEU A N 1
ATOM 842 C CA . LEU A 1 97 ? -32.749 26.298 49.724 1.00 47.25 97 LEU A CA 1
ATOM 843 C C . LEU A 1 97 ? -32.592 26.433 51.253 1.00 47.25 97 LEU A C 1
ATOM 845 O O . LEU A 1 97 ? -33.285 25.750 51.998 1.00 47.25 97 LEU A O 1
ATOM 849 N N . HIS A 1 98 ? -31.739 27.335 51.750 1.00 48.72 98 HIS A N 1
ATOM 850 C CA . HIS A 1 98 ? -31.571 27.535 53.198 1.00 48.72 98 HIS A CA 1
ATOM 851 C C . HIS A 1 98 ? -32.762 28.267 53.862 1.00 48.72 98 HIS A C 1
ATOM 853 O O . HIS A 1 98 ? -32.855 28.281 55.086 1.00 48.72 98 HIS A O 1
ATOM 859 N N . ASN A 1 99 ? -33.690 28.838 53.080 1.00 50.84 99 ASN A N 1
ATOM 860 C CA . ASN A 1 99 ? -34.840 29.599 53.594 1.00 50.84 99 ASN A CA 1
ATOM 861 C C . ASN A 1 99 ? -36.180 28.846 53.568 1.00 50.84 99 ASN A C 1
ATOM 863 O O . ASN A 1 99 ? -37.198 29.405 53.963 1.00 50.84 99 ASN A O 1
ATOM 867 N N . SER A 1 100 ? -36.216 27.597 53.104 1.00 45.47 100 SER A N 1
ATOM 868 C CA . SER A 1 100 ? -37.469 26.847 52.956 1.00 45.47 100 SER A CA 1
ATOM 869 C C . SER A 1 100 ? -37.256 25.367 53.267 1.00 45.47 100 SER A C 1
ATOM 871 O O . SER A 1 100 ? -37.094 24.531 52.386 1.00 45.47 100 SER A O 1
ATOM 873 N N . ILE A 1 101 ? -37.232 25.038 54.560 1.00 41.12 101 ILE A N 1
ATOM 874 C CA . ILE A 1 101 ? -37.268 23.655 55.045 1.00 41.12 101 ILE A CA 1
ATOM 875 C C . ILE A 1 101 ? -38.723 23.309 55.361 1.00 41.12 101 ILE A C 1
ATOM 877 O O . ILE A 1 101 ? -39.252 23.679 56.403 1.00 41.12 101 ILE A O 1
ATOM 881 N N . SER A 1 102 ? -39.380 22.624 54.429 1.00 38.03 102 SER A N 1
ATOM 882 C CA . SER A 1 102 ? -40.370 21.580 54.711 1.00 38.03 102 SER A CA 1
ATOM 883 C C . SER A 1 102 ? -40.737 20.858 53.410 1.00 38.03 102 SER A C 1
ATOM 885 O O . SER A 1 102 ? -41.046 21.483 52.401 1.00 38.03 102 SER A O 1
ATOM 887 N N . ASN A 1 103 ? -40.721 19.527 53.500 1.00 42.09 103 ASN A N 1
ATOM 888 C CA . ASN A 1 103 ? -41.426 18.558 52.656 1.00 42.09 103 ASN A CA 1
ATOM 889 C C . ASN A 1 103 ? -40.700 18.040 51.395 1.00 42.09 103 ASN A C 1
ATOM 891 O O . ASN A 1 103 ? -40.627 18.682 50.356 1.00 42.09 103 ASN A O 1
ATOM 895 N N . GLU A 1 104 ? -40.183 16.817 51.569 1.00 35.84 104 GLU A N 1
ATOM 896 C CA . GLU A 1 104 ? -40.241 15.657 50.666 1.00 35.84 104 GLU A CA 1
ATOM 897 C C . GLU A 1 104 ? -40.015 15.871 49.165 1.00 35.84 104 GLU A C 1
ATOM 899 O O . GLU A 1 104 ? -40.857 16.422 48.474 1.00 35.84 104 GLU A O 1
ATOM 904 N N . THR A 1 105 ? -38.955 15.273 48.609 1.00 43.50 105 THR A N 1
ATOM 905 C CA . THR A 1 105 ? -39.020 14.674 47.264 1.00 43.50 105 THR A CA 1
ATOM 906 C C . THR A 1 105 ? -37.890 13.670 47.022 1.00 43.50 105 THR A C 1
ATOM 908 O O . THR A 1 105 ? -36.772 13.774 47.522 1.00 43.50 105 THR A O 1
ATOM 911 N N . THR A 1 106 ? -38.261 12.651 46.260 1.00 51.06 106 THR A N 1
ATOM 912 C CA . THR A 1 106 ? -37.555 11.436 45.848 1.00 51.06 106 THR A CA 1
ATOM 913 C C . THR A 1 106 ? -36.282 11.660 45.011 1.00 51.06 106 THR A C 1
ATOM 915 O O . THR A 1 106 ? -36.140 12.705 44.379 1.00 51.06 106 THR A O 1
ATOM 918 N N . PRO A 1 107 ? -35.370 10.666 44.927 1.00 44.03 107 PRO A N 1
ATOM 919 C CA . PRO A 1 107 ? -34.068 10.808 44.282 1.00 44.03 107 PRO A CA 1
ATOM 920 C C . PRO A 1 107 ? -34.124 10.419 42.798 1.00 44.03 107 PRO A C 1
ATOM 922 O O . PRO A 1 107 ? -34.520 9.302 42.489 1.00 44.03 107 PRO A O 1
ATOM 925 N N . ASN A 1 108 ? -33.717 11.317 41.899 1.00 41.91 108 ASN A N 1
ATOM 926 C CA . ASN A 1 108 ? -33.246 11.120 40.510 1.00 41.91 108 ASN A CA 1
ATOM 927 C C . ASN A 1 108 ? -33.243 12.545 39.917 1.00 41.91 108 ASN A C 1
ATOM 929 O O . ASN A 1 108 ? -34.220 13.255 40.077 1.00 41.91 108 ASN A O 1
ATOM 933 N N . GLU A 1 109 ? -32.187 13.118 39.350 1.00 46.03 109 GLU A N 1
ATOM 934 C CA . GLU A 1 109 ? -31.548 12.750 38.092 1.00 46.03 109 GLU A CA 1
ATOM 935 C C . GLU A 1 109 ? -30.215 13.525 38.011 1.00 46.03 109 GLU A C 1
ATOM 937 O O . GLU A 1 109 ? -30.203 14.749 37.973 1.00 46.03 109 GLU A O 1
ATOM 942 N N . ASN A 1 110 ? -29.077 12.830 37.983 1.00 50.75 110 ASN A N 1
ATOM 943 C CA . ASN A 1 110 ? -27.789 13.411 37.583 1.00 50.75 110 ASN A CA 1
ATOM 944 C C . ASN A 1 110 ? -27.281 12.602 36.386 1.00 50.75 110 ASN A C 1
ATOM 946 O O . ASN A 1 110 ? -26.397 11.751 36.506 1.00 50.75 110 ASN A O 1
ATOM 950 N N . ILE A 1 111 ? -27.901 12.822 35.227 1.00 57.53 111 ILE A N 1
ATOM 951 C CA . ILE A 1 111 ? -27.415 12.314 33.945 1.00 57.53 111 ILE A CA 1
ATOM 952 C C . ILE A 1 111 ? -26.370 13.319 33.460 1.00 57.53 111 ILE A C 1
ATOM 954 O O . ILE A 1 111 ? -26.687 14.349 32.879 1.00 57.53 111 ILE A O 1
ATOM 958 N N . VAL A 1 112 ? -25.103 13.037 33.761 1.00 53.75 112 VAL A N 1
ATOM 959 C CA . VAL A 1 112 ? -23.959 13.759 33.197 1.00 53.75 112 VAL A CA 1
ATOM 960 C C . VAL A 1 112 ? -24.053 13.682 31.671 1.00 53.75 112 VAL A C 1
ATOM 962 O O . VAL A 1 112 ? -24.096 12.584 31.113 1.00 53.75 112 VAL A O 1
ATOM 965 N N . ASN A 1 113 ? -24.091 14.850 31.026 1.00 54.66 113 ASN A N 1
ATOM 966 C CA . ASN A 1 113 ? -24.218 15.090 29.586 1.00 54.66 113 ASN A CA 1
ATOM 967 C C . ASN A 1 113 ? -23.135 14.377 28.753 1.00 54.66 113 ASN A C 1
ATOM 969 O O . ASN A 1 113 ? -22.180 14.985 28.277 1.00 54.66 113 ASN A O 1
ATOM 973 N N . LYS A 1 114 ? -23.2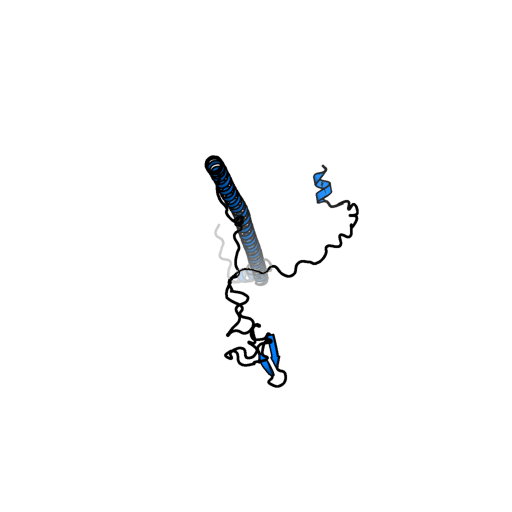73 13.067 28.553 1.00 56.50 114 LYS A N 1
ATOM 974 C CA . LYS A 1 114 ? -22.536 12.313 27.541 1.00 56.50 114 LYS A CA 1
ATOM 975 C C . LYS A 1 114 ? -23.438 12.205 26.320 1.00 56.50 114 LYS A C 1
ATOM 977 O O . LYS A 1 114 ? -24.505 11.604 26.413 1.00 56.50 114 LYS A O 1
ATOM 982 N N . ILE A 1 115 ? -23.010 12.773 25.191 1.00 62.78 115 ILE A N 1
ATOM 983 C CA . ILE A 1 115 ? -23.693 12.614 23.900 1.00 62.78 115 ILE A CA 1
ATOM 984 C C . ILE A 1 115 ? -23.761 11.111 23.606 1.00 62.78 115 ILE A C 1
ATOM 986 O O . ILE A 1 115 ? -22.758 10.476 23.273 1.00 62.78 115 ILE A O 1
ATOM 990 N N . LEU A 1 116 ? -24.934 10.518 23.812 1.00 68.75 116 LEU A N 1
ATOM 991 C CA . LEU A 1 116 ? -25.178 9.114 23.530 1.00 68.75 116 LEU A CA 1
ATOM 992 C C . LEU A 1 116 ? -25.468 8.993 22.034 1.00 68.75 116 LEU A C 1
ATOM 994 O O . LEU A 1 116 ? -26.593 9.226 21.598 1.00 68.75 116 LEU A O 1
ATOM 998 N N . ILE A 1 117 ? -24.443 8.655 21.248 1.00 75.25 117 ILE A N 1
ATOM 999 C CA . ILE A 1 117 ? -24.617 8.308 19.834 1.00 75.25 117 ILE A CA 1
ATOM 1000 C C . ILE A 1 117 ? -25.430 7.013 19.790 1.00 75.25 117 ILE A C 1
ATOM 1002 O O . ILE A 1 117 ? -24.939 5.951 20.176 1.00 75.25 117 ILE A O 1
ATOM 1006 N N . ARG A 1 118 ? -26.691 7.116 19.369 1.00 75.69 118 ARG A N 1
ATOM 1007 C CA . ARG A 1 118 ? -27.561 5.957 19.148 1.00 75.69 118 ARG A CA 1
ATOM 1008 C C . ARG A 1 118 ? -27.185 5.295 17.820 1.00 75.69 118 ARG A C 1
ATOM 1010 O O . ARG A 1 118 ? -26.756 5.976 16.887 1.00 75.69 118 ARG A O 1
ATOM 1017 N N . SER A 1 119 ? -27.323 3.974 17.736 1.00 80.12 119 SER A N 1
ATOM 1018 C CA . SER A 1 119 ? -27.270 3.269 16.452 1.00 80.12 119 SER A CA 1
ATOM 1019 C C . SER A 1 119 ? -28.366 3.804 15.524 1.00 80.12 119 SER A C 1
ATOM 1021 O O . SER A 1 119 ? -29.403 4.280 15.980 1.00 80.12 119 SER A O 1
ATOM 1023 N N . LYS A 1 120 ? -28.143 3.739 14.205 1.00 85.06 120 LYS A N 1
ATOM 1024 C CA . LYS A 1 120 ? -29.137 4.168 13.202 1.00 85.06 120 LYS A CA 1
ATOM 1025 C C . LYS A 1 120 ? -30.418 3.318 13.236 1.00 85.06 120 LYS A C 1
ATOM 1027 O O . LYS A 1 120 ? -31.459 3.784 12.789 1.00 85.06 120 LYS A O 1
ATOM 1032 N N . TYR A 1 121 ? -30.315 2.077 13.708 1.00 83.69 121 TYR A N 1
ATOM 1033 C CA . TYR A 1 121 ? -31.399 1.103 13.725 1.00 83.69 121 TYR A CA 1
ATOM 1034 C C . TYR A 1 121 ? -31.859 0.858 15.157 1.00 83.69 121 TYR A C 1
ATOM 1036 O O . TYR A 1 121 ? -31.028 0.733 16.063 1.00 83.69 121 TYR A O 1
ATOM 1044 N N . ASP A 1 122 ? -33.175 0.794 15.328 1.00 83.25 122 ASP A N 1
ATOM 1045 C CA . ASP A 1 122 ? -33.799 0.435 16.589 1.00 83.25 122 ASP A CA 1
ATOM 1046 C C . ASP A 1 122 ? -33.592 -1.060 16.852 1.00 83.25 122 ASP A C 1
ATOM 1048 O O . ASP A 1 122 ? -34.004 -1.918 16.065 1.00 83.25 122 ASP A O 1
ATOM 1052 N N . GLU A 1 123 ? -32.937 -1.362 17.965 1.00 83.06 123 GLU A N 1
ATOM 1053 C CA . GLU A 1 123 ? -32.728 -2.727 18.432 1.00 83.06 123 GLU A CA 1
ATOM 1054 C C . GLU A 1 123 ? -33.964 -3.230 19.195 1.00 83.06 123 GLU A C 1
ATOM 1056 O O . GLU A 1 123 ? -34.837 -2.456 19.590 1.00 83.06 123 GLU A O 1
ATOM 1061 N N . ASP A 1 124 ? -34.048 -4.544 19.406 1.00 82.75 124 ASP A N 1
ATOM 1062 C CA . ASP A 1 124 ? -35.091 -5.195 20.218 1.00 82.75 124 ASP A CA 1
ATOM 1063 C C . ASP A 1 124 ? -36.548 -4.966 19.753 1.00 82.75 124 ASP A C 1
ATOM 1065 O O . ASP A 1 124 ? -37.502 -5.237 20.489 1.00 82.75 124 ASP A O 1
ATOM 1069 N N . ILE A 1 125 ? -36.757 -4.534 18.505 1.00 81.69 125 ILE A N 1
ATOM 1070 C CA . ILE A 1 125 ? -38.095 -4.466 17.910 1.00 81.69 125 ILE A CA 1
ATOM 1071 C C . ILE A 1 125 ? -38.547 -5.871 17.504 1.00 81.69 125 ILE A C 1
ATOM 1073 O O . ILE A 1 125 ? -38.117 -6.431 16.491 1.00 81.69 125 ILE A O 1
ATOM 1077 N N . PHE A 1 126 ? -39.481 -6.433 18.270 1.00 84.44 126 PHE A N 1
ATOM 1078 C CA . PHE A 1 126 ? -40.120 -7.700 17.934 1.00 84.44 126 PHE A CA 1
ATOM 1079 C C . PHE A 1 126 ? -41.448 -7.497 17.198 1.00 84.44 126 PHE A C 1
ATOM 1081 O O . PHE A 1 126 ? -42.311 -6.716 17.598 1.00 84.44 126 PHE A O 1
ATOM 1088 N N . LEU A 1 127 ? -41.645 -8.254 16.121 1.00 82.75 127 LEU A N 1
ATOM 1089 C CA . LEU A 1 127 ? -42.877 -8.223 15.333 1.00 82.75 127 LEU A CA 1
ATOM 1090 C C . LEU A 1 127 ? -44.020 -8.924 16.090 1.00 82.75 127 LEU A C 1
ATOM 1092 O O . LEU A 1 127 ? -43.802 -9.966 16.697 1.00 82.75 127 LEU A O 1
ATOM 1096 N N . LYS A 1 128 ? -45.250 -8.394 16.012 1.00 83.19 128 LYS A N 1
ATOM 1097 C CA . LYS A 1 128 ? -46.519 -9.098 16.333 1.00 83.19 128 LYS A CA 1
ATOM 1098 C C . LYS A 1 128 ? -46.539 -9.884 17.661 1.00 83.19 128 LYS A C 1
ATOM 1100 O O . LYS A 1 128 ? -47.070 -10.996 17.722 1.00 83.19 128 LYS A O 1
ATOM 1105 N N . ASN A 1 129 ? -45.974 -9.292 18.718 1.00 84.31 129 ASN A N 1
ATOM 1106 C CA . ASN A 1 129 ? -45.889 -9.868 20.068 1.00 84.31 129 ASN A CA 1
ATOM 1107 C C . ASN A 1 129 ? -45.044 -11.155 20.162 1.00 84.31 129 ASN A C 1
ATOM 1109 O O . ASN A 1 129 ? -45.213 -11.948 21.089 1.00 84.31 129 ASN A O 1
ATOM 1113 N N . HIS A 1 130 ? -44.126 -11.381 19.219 1.00 86.88 130 HIS A N 1
ATOM 1114 C CA . HIS A 1 130 ? -43.096 -12.412 19.358 1.00 86.88 130 HIS A CA 1
ATOM 1115 C C . HIS A 1 130 ? -42.028 -11.964 20.366 1.00 86.88 130 HIS A C 1
ATOM 1117 O O . HIS A 1 130 ? -41.799 -10.777 20.556 1.00 86.88 130 HIS A O 1
ATOM 1123 N N . ARG A 1 131 ? -41.354 -12.916 21.022 1.00 86.62 131 ARG A N 1
ATOM 1124 C CA . ARG A 1 131 ? -40.248 -12.650 21.976 1.00 86.62 131 ARG A CA 1
ATOM 1125 C C . ARG A 1 131 ? -38.865 -12.881 21.352 1.00 86.62 131 ARG A C 1
ATOM 1127 O O . ARG A 1 131 ? -37.842 -12.911 22.026 1.00 86.62 131 ARG A O 1
ATOM 1134 N N . SER A 1 132 ? -38.849 -13.146 20.055 1.00 88.00 132 SER A N 1
ATOM 1135 C CA . SER A 1 132 ? -37.664 -13.493 19.285 1.00 88.00 132 SER A CA 1
ATOM 1136 C C . SER A 1 132 ? -37.806 -12.934 17.881 1.00 88.00 132 SER A C 1
ATOM 1138 O O . SER A 1 132 ? -38.921 -12.843 17.372 1.00 88.00 132 SER A O 1
ATOM 1140 N N . ILE A 1 133 ? -36.689 -12.603 17.245 1.00 89.44 133 ILE A N 1
ATOM 1141 C CA . ILE A 1 133 ? -36.669 -12.100 15.869 1.00 89.44 133 ILE A CA 1
ATOM 1142 C C . ILE A 1 133 ? -36.940 -13.263 14.905 1.00 89.44 133 ILE A C 1
ATOM 1144 O O . ILE A 1 133 ? -36.630 -14.425 15.200 1.00 89.44 133 ILE A O 1
ATOM 1148 N N . TYR A 1 134 ? -37.534 -12.968 13.753 1.00 89.81 134 TYR A N 1
ATOM 1149 C CA . TYR A 1 134 ? -37.689 -13.947 12.682 1.00 89.81 134 TYR A CA 1
ATOM 1150 C C . TYR A 1 134 ? -36.314 -14.440 12.208 1.00 89.81 134 TYR A C 1
ATOM 1152 O O . TYR A 1 134 ? -35.449 -13.625 11.906 1.00 89.81 134 TYR A O 1
ATOM 1160 N N . GLY A 1 135 ? -36.103 -15.757 12.146 1.00 90.75 135 GLY A N 1
ATOM 1161 C CA . GLY A 1 135 ? -34.784 -16.344 11.867 1.00 90.75 135 GLY A CA 1
ATOM 1162 C C . GLY A 1 135 ? -34.067 -16.884 13.104 1.00 90.75 135 GLY A C 1
ATOM 1163 O O . GLY A 1 135 ? -33.003 -17.478 12.996 1.00 90.75 135 GLY A O 1
ATOM 1164 N N . SER A 1 136 ? -34.659 -16.743 14.290 1.00 91.25 136 SER A N 1
ATOM 1165 C CA . SER A 1 136 ? -34.124 -17.332 15.525 1.00 91.25 136 SER A CA 1
ATOM 1166 C C . SER A 1 136 ? -34.348 -18.848 15.646 1.00 91.25 136 SER A C 1
ATOM 1168 O O . SER A 1 136 ? -33.788 -19.476 16.546 1.00 91.25 136 SER A O 1
ATOM 1170 N N . TYR A 1 137 ? -35.160 -19.439 14.765 1.00 92.81 137 TYR A N 1
ATOM 1171 C CA . TYR A 1 137 ? -35.438 -20.873 14.699 1.00 92.81 137 TYR A CA 1
ATOM 1172 C C . TYR A 1 137 ? -35.467 -21.348 13.245 1.00 92.81 137 TYR A C 1
ATOM 1174 O O . TYR A 1 137 ? -35.972 -20.635 12.378 1.00 92.81 137 TYR A O 1
ATOM 1182 N N . TYR A 1 138 ? -34.942 -22.546 12.989 1.00 94.81 138 TYR A N 1
ATOM 1183 C CA . TYR A 1 138 ? -34.973 -23.202 11.683 1.00 94.81 138 TYR A CA 1
ATOM 1184 C C . TYR A 1 138 ? -35.718 -24.529 11.807 1.00 94.81 138 TYR A C 1
ATOM 1186 O O . TYR A 1 138 ? -35.287 -25.410 12.555 1.00 94.81 138 TYR A O 1
ATOM 1194 N N . ASP A 1 139 ? -36.825 -24.661 11.079 1.00 93.19 139 ASP A N 1
ATOM 1195 C CA . ASP A 1 139 ? -37.567 -25.912 10.971 1.00 93.19 139 ASP A CA 1
ATOM 1196 C C . ASP A 1 139 ? -36.943 -26.771 9.863 1.00 93.19 139 ASP A C 1
ATOM 1198 O O . ASP A 1 139 ? -36.971 -26.404 8.682 1.00 93.19 139 ASP A O 1
ATOM 1202 N N . LYS A 1 140 ? -36.363 -27.912 10.255 1.00 93.50 140 LYS A N 1
ATOM 1203 C CA . LYS A 1 140 ? -35.701 -28.849 9.337 1.00 93.50 140 LYS A CA 1
ATOM 1204 C C . LYS A 1 140 ? -36.691 -29.568 8.423 1.00 93.50 140 LYS A C 1
ATOM 1206 O O . LYS A 1 140 ? -36.311 -29.932 7.319 1.00 93.50 140 LYS A O 1
ATOM 1211 N N . GLU A 1 141 ? -37.933 -29.766 8.856 1.00 93.69 141 GLU A N 1
ATOM 1212 C CA . GLU A 1 141 ? -38.917 -30.517 8.070 1.00 93.69 141 GLU A CA 1
ATOM 1213 C C . GLU A 1 141 ? -39.453 -29.669 6.917 1.00 93.69 141 GLU A C 1
ATOM 1215 O O . GLU A 1 141 ? -39.561 -30.131 5.783 1.00 93.69 141 GLU A O 1
ATOM 1220 N N . LYS A 1 142 ? -39.729 -28.387 7.185 1.00 92.94 142 LYS A N 1
ATOM 1221 C CA . LYS A 1 142 ? -40.247 -27.450 6.175 1.00 92.94 142 LYS A CA 1
ATOM 1222 C C . LYS A 1 142 ? -39.157 -26.667 5.446 1.00 92.94 142 LYS A C 1
ATOM 1224 O O . LYS A 1 142 ? -39.489 -25.918 4.529 1.00 92.94 142 LYS A O 1
ATOM 1229 N N . ASN A 1 143 ? -37.892 -26.812 5.853 1.00 93.94 143 ASN A N 1
ATOM 1230 C CA . ASN A 1 143 ? -36.740 -26.042 5.368 1.00 93.94 143 ASN A CA 1
ATOM 1231 C C . ASN A 1 143 ? -36.982 -24.525 5.385 1.00 93.94 143 ASN A C 1
ATOM 1233 O O . ASN A 1 143 ? -36.670 -23.804 4.434 1.00 93.94 143 ASN A O 1
ATOM 1237 N N . LYS A 1 144 ? -37.594 -24.030 6.465 1.00 94.62 144 LYS A N 1
ATOM 1238 C CA . LYS A 1 144 ? -37.965 -22.618 6.610 1.00 94.62 144 LYS A CA 1
ATOM 1239 C C . LYS A 1 144 ? -37.539 -22.069 7.964 1.00 94.62 144 LYS A C 1
ATOM 1241 O O . LYS A 1 144 ? -37.539 -22.759 8.980 1.00 94.62 144 LYS A O 1
ATOM 1246 N N . TRP A 1 145 ? -37.211 -20.783 7.963 1.00 93.62 145 TRP A N 1
ATOM 1247 C CA . TRP A 1 145 ? -36.930 -20.023 9.173 1.00 93.62 145 TRP A CA 1
ATOM 1248 C C . TRP A 1 145 ? -38.224 -19.568 9.847 1.00 93.62 145 TRP A C 1
ATOM 1250 O O . TRP A 1 145 ? -39.233 -19.318 9.191 1.00 93.62 145 TRP A O 1
ATOM 1260 N N . GLY A 1 146 ? -38.179 -19.433 11.165 1.00 92.12 146 GLY A N 1
ATOM 1261 C CA . GLY A 1 146 ? -39.307 -19.022 11.984 1.00 92.12 146 GLY A CA 1
ATOM 1262 C C . GLY A 1 146 ? -38.882 -18.274 13.242 1.00 92.12 146 GLY A C 1
ATOM 1263 O O . GLY A 1 146 ? -37.724 -17.877 13.415 1.00 92.12 146 GLY A O 1
ATOM 1264 N N . PHE A 1 147 ? -39.851 -18.070 14.126 1.00 92.25 147 PHE A N 1
ATOM 1265 C CA . PHE A 1 147 ? -39.650 -17.473 15.441 1.00 92.25 147 PHE A CA 1
ATOM 1266 C C . PHE A 1 147 ? -39.355 -18.558 16.481 1.00 92.25 147 PHE A C 1
ATOM 1268 O O . PHE A 1 147 ? -40.119 -19.510 16.621 1.00 92.25 147 PHE A O 1
ATOM 1275 N N . LYS A 1 148 ? -38.295 -18.399 17.278 1.00 90.19 148 LYS A N 1
ATOM 1276 C CA . LYS A 1 148 ? -37.953 -19.323 18.372 1.00 90.19 148 LYS A CA 1
ATOM 1277 C C . LYS A 1 148 ? -39.010 -19.376 19.473 1.00 90.19 148 LYS A C 1
ATOM 1279 O O . LYS A 1 148 ? -39.139 -20.401 20.129 1.00 90.19 148 LYS A O 1
ATOM 1284 N N . CYS A 1 149 ? -39.766 -18.298 19.687 1.00 88.12 149 CYS A N 1
ATOM 1285 C CA . CYS A 1 149 ? -40.736 -18.233 20.780 1.00 88.12 149 CYS A CA 1
ATOM 1286 C C . CYS A 1 149 ? -41.962 -19.142 20.596 1.00 88.12 149 CYS A C 1
ATOM 1288 O O . CYS A 1 149 ? -42.474 -19.649 21.588 1.00 88.12 149 CYS A O 1
ATOM 1290 N N . CYS A 1 150 ? -42.436 -19.344 19.364 1.00 87.19 150 CYS A N 1
ATOM 1291 C CA . CYS A 1 150 ? -43.653 -20.113 19.064 1.00 87.19 150 CYS A CA 1
ATOM 1292 C C . CYS A 1 150 ? -43.470 -21.149 17.945 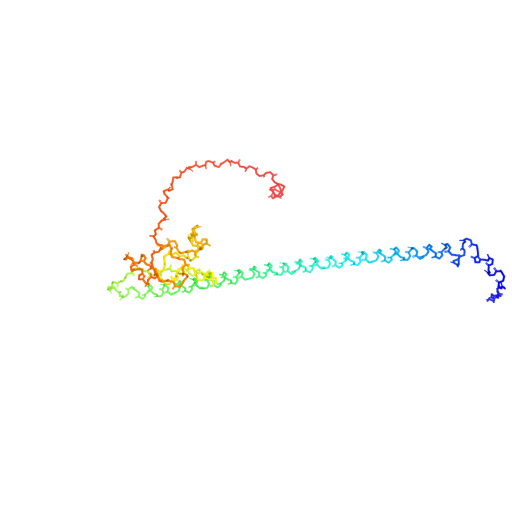1.00 87.19 150 CYS A C 1
ATOM 1294 O O . CYS A 1 150 ? -44.454 -21.725 17.494 1.00 87.19 150 CYS A O 1
ATOM 1296 N N . THR A 1 151 ? -42.232 -21.318 17.457 1.00 88.31 151 THR A N 1
ATOM 1297 C CA . THR A 1 151 ? -41.860 -22.154 16.297 1.00 88.31 151 THR A CA 1
ATOM 1298 C C . THR A 1 151 ? -42.701 -21.888 15.046 1.00 88.31 151 THR A C 1
ATOM 1300 O O . THR A 1 151 ? -42.783 -22.724 14.150 1.00 88.31 151 THR A O 1
ATOM 1303 N N . ASN A 1 152 ? -43.321 -20.707 14.962 1.00 89.50 152 ASN A N 1
ATOM 1304 C CA . ASN A 1 152 ? -44.129 -20.320 13.820 1.00 89.50 152 ASN A CA 1
ATOM 1305 C C . ASN A 1 152 ? -43.231 -19.813 12.687 1.00 89.50 152 ASN A C 1
ATOM 1307 O O . ASN A 1 152 ? -42.272 -19.070 12.908 1.00 89.50 152 ASN A O 1
ATOM 1311 N N . ILE A 1 153 ? -43.553 -20.234 11.472 1.00 90.75 153 ILE A N 1
ATOM 1312 C CA . ILE A 1 153 ? -42.765 -20.014 10.255 1.00 90.75 153 ILE A CA 1
ATOM 1313 C C . ILE A 1 153 ? -43.285 -18.802 9.476 1.00 90.75 153 ILE A C 1
ATOM 1315 O O . ILE A 1 153 ? -42.556 -18.193 8.689 1.00 90.75 153 ILE A O 1
ATOM 1319 N N . ASP A 1 154 ? -44.527 -18.399 9.736 1.00 90.25 154 ASP A N 1
ATOM 1320 C CA . ASP A 1 154 ? -45.137 -17.254 9.081 1.00 90.25 154 ASP A CA 1
ATOM 1321 C C . ASP A 1 154 ? -44.714 -15.956 9.766 1.00 90.25 154 ASP A C 1
ATOM 1323 O O . ASP A 1 154 ? -45.126 -15.673 10.894 1.00 90.25 154 ASP A O 1
ATOM 1327 N N . LYS A 1 155 ? -43.969 -15.108 9.041 1.00 88.62 155 LYS A N 1
ATOM 1328 C CA . LYS A 1 155 ? -43.553 -13.753 9.474 1.00 88.62 155 LYS A CA 1
ATOM 1329 C C . LYS A 1 155 ? -44.722 -12.904 9.976 1.00 88.62 155 LYS A C 1
ATOM 1331 O O . LYS A 1 155 ? -44.557 -12.041 10.833 1.00 88.62 155 LYS A O 1
ATOM 1336 N N . ASN A 1 156 ? -45.908 -13.156 9.424 1.00 87.25 156 ASN A N 1
ATOM 1337 C CA . ASN A 1 156 ? -47.104 -12.367 9.661 1.00 87.25 156 ASN A CA 1
ATOM 1338 C C . ASN A 1 156 ? -48.043 -12.943 10.727 1.00 87.25 156 ASN A C 1
ATOM 1340 O O . ASN A 1 156 ? -49.059 -12.308 11.022 1.00 87.25 156 ASN A O 1
ATOM 1344 N N . SER A 1 157 ? -47.717 -14.091 11.310 1.00 84.88 157 SER A N 1
ATOM 1345 C CA . SER A 1 157 ? -48.508 -14.679 12.387 1.00 84.88 157 SER A CA 1
ATOM 1346 C C . SER A 1 157 ? -48.352 -13.896 13.693 1.00 84.88 157 SER A C 1
ATOM 1348 O O . SER A 1 157 ? -47.307 -13.299 13.961 1.00 84.88 157 SER A O 1
ATOM 1350 N N . LYS A 1 158 ? -49.402 -13.887 14.516 1.00 86.88 158 LYS A N 1
ATOM 1351 C CA . LYS A 1 158 ? -49.318 -13.448 15.916 1.00 86.88 158 LYS A CA 1
ATOM 1352 C C . LYS A 1 158 ? -48.741 -14.593 16.755 1.00 86.88 158 LYS A C 1
ATOM 1354 O O . LYS A 1 158 ? -48.967 -15.759 16.433 1.00 86.88 158 LYS A O 1
ATOM 1359 N N . CYS A 1 159 ? -47.997 -14.273 17.811 1.00 86.62 159 CYS A N 1
ATOM 1360 C CA . CYS A 1 159 ? -47.420 -15.289 18.694 1.00 86.62 159 CYS A CA 1
ATOM 1361 C C . CYS A 1 159 ? -48.521 -16.113 19.388 1.00 86.62 159 CYS A C 1
ATOM 1363 O O . CYS A 1 159 ? -49.371 -15.553 20.078 1.00 86.62 159 CYS A O 1
ATOM 1365 N N . THR A 1 160 ? -48.494 -17.438 19.220 1.00 82.50 160 THR A N 1
ATOM 1366 C CA . THR A 1 160 ? -49.432 -18.375 19.869 1.00 82.50 160 THR A CA 1
ATOM 1367 C C . THR A 1 160 ? -49.041 -18.695 21.311 1.00 82.50 160 THR A C 1
ATOM 1369 O O . THR A 1 160 ? -49.909 -18.949 22.136 1.00 82.50 160 THR A O 1
ATOM 1372 N N . ASN A 1 161 ? -47.753 -18.596 21.653 1.00 72.88 161 ASN A N 1
ATOM 1373 C CA . ASN A 1 161 ? -47.232 -18.849 23.003 1.00 72.88 161 ASN A CA 1
ATOM 1374 C C . ASN A 1 161 ? -47.361 -17.629 23.935 1.00 72.88 161 ASN A C 1
ATOM 1376 O O . ASN A 1 161 ? -46.584 -17.469 24.876 1.00 72.88 161 ASN A O 1
ATOM 1380 N N . ASN A 1 162 ? -48.327 -16.743 23.673 1.00 62.12 162 ASN A N 1
ATOM 1381 C CA . ASN A 1 162 ? -48.570 -15.557 24.489 1.00 62.12 162 ASN A CA 1
ATOM 1382 C C . ASN A 1 162 ? -49.397 -15.899 25.742 1.00 62.12 162 ASN A C 1
ATOM 1384 O O . ASN A 1 162 ? -50.489 -15.376 25.946 1.00 62.12 162 ASN A O 1
ATOM 1388 N N . THR A 1 163 ? -48.894 -16.805 26.580 1.00 58.66 163 THR A N 1
ATOM 1389 C CA . THR A 1 163 ? -49.439 -17.047 27.920 1.00 58.66 163 THR A CA 1
ATOM 1390 C C . THR A 1 163 ? -48.659 -16.196 28.925 1.00 58.66 163 THR A C 1
ATOM 1392 O O . THR A 1 163 ? -47.551 -16.548 29.324 1.00 58.66 163 THR A O 1
ATOM 1395 N N . ASN A 1 164 ? -49.247 -15.061 29.312 1.00 49.34 164 ASN A N 1
ATOM 1396 C CA . ASN A 1 164 ? -48.925 -14.262 30.502 1.00 49.34 164 ASN A CA 1
ATOM 1397 C C . ASN A 1 164 ? -47.496 -13.718 30.668 1.00 49.34 164 ASN A C 1
ATOM 1399 O O . ASN A 1 164 ? -46.886 -13.853 31.727 1.00 49.34 164 ASN A O 1
ATOM 1403 N N . CYS A 1 165 ? -47.026 -12.927 29.708 1.00 44.75 165 CYS A N 1
ATOM 1404 C CA . CYS A 1 165 ? -46.211 -11.772 30.081 1.00 44.75 165 CYS A CA 1
ATOM 1405 C C . CYS A 1 165 ? -46.741 -10.540 29.361 1.00 44.75 165 CYS A C 1
ATOM 1407 O O . CYS A 1 165 ? -46.383 -10.264 28.219 1.00 44.75 165 CYS A O 1
ATOM 1409 N N . SER A 1 166 ? -47.575 -9.778 30.062 1.00 41.03 166 SER A N 1
ATOM 1410 C CA . SER A 1 166 ? -47.809 -8.366 29.798 1.00 41.03 166 SER A CA 1
ATOM 1411 C C . SER A 1 166 ? -46.460 -7.647 29.913 1.00 41.03 166 SER A C 1
ATOM 1413 O O . SER A 1 166 ? -46.125 -7.108 30.965 1.00 41.03 166 SER A O 1
ATOM 1415 N N . TYR A 1 167 ? -45.633 -7.673 28.863 1.00 44.84 167 TYR A N 1
ATOM 1416 C CA . TYR A 1 167 ? -44.528 -6.727 28.758 1.00 44.84 167 TYR A CA 1
ATOM 1417 C C . TYR A 1 167 ? -45.157 -5.395 28.371 1.00 44.84 167 TYR A C 1
ATOM 1419 O O . TYR A 1 167 ? -45.269 -5.020 27.207 1.00 44.84 167 TYR A O 1
ATOM 1427 N N . ASN A 1 168 ? -45.710 -4.766 29.403 1.00 40.56 168 ASN A N 1
ATOM 1428 C CA . ASN A 1 168 ? -46.206 -3.415 29.377 1.00 40.56 168 ASN A CA 1
ATOM 1429 C C . ASN A 1 168 ? -45.038 -2.536 28.921 1.00 40.56 168 ASN A C 1
ATOM 1431 O O . ASN A 1 168 ? -43.941 -2.625 29.479 1.00 40.56 168 ASN A O 1
ATOM 1435 N N . LEU A 1 169 ? -45.279 -1.750 27.873 1.00 40.47 169 LEU A N 1
ATOM 1436 C CA . LEU A 1 169 ? -44.412 -0.675 27.412 1.00 40.47 169 LEU A CA 1
ATOM 1437 C C . LEU A 1 169 ? -44.068 0.194 28.622 1.00 40.47 169 LEU A C 1
ATOM 1439 O O . LEU A 1 169 ? -44.884 1.001 29.037 1.00 40.47 169 LEU A O 1
ATOM 1443 N N . ASN A 1 170 ? -42.893 0.010 29.211 1.00 40.72 170 ASN A N 1
ATOM 1444 C CA . ASN A 1 170 ? -42.282 0.991 30.090 1.00 40.72 170 ASN A CA 1
ATOM 1445 C C . ASN A 1 170 ? -40.776 0.789 30.018 1.00 40.72 170 ASN A C 1
ATOM 1447 O O . ASN A 1 170 ? -40.218 -0.163 30.561 1.00 40.72 170 ASN A O 1
ATOM 1451 N N . ASN A 1 171 ? -40.144 1.708 29.296 1.00 39.16 171 ASN A N 1
ATOM 1452 C CA . ASN A 1 171 ? -38.720 1.985 29.327 1.00 39.16 171 ASN A CA 1
ATOM 1453 C C . ASN A 1 171 ? -38.279 2.130 30.783 1.00 39.16 171 ASN A C 1
ATOM 1455 O O . ASN A 1 171 ? -38.422 3.213 31.324 1.00 39.16 171 ASN A O 1
ATOM 1459 N N . ASN A 1 172 ? -37.845 1.052 31.434 1.00 36.38 172 ASN A N 1
ATOM 1460 C CA . ASN A 1 172 ? -37.058 1.022 32.666 1.00 36.38 172 ASN A CA 1
ATOM 1461 C C . ASN A 1 172 ? -36.805 -0.455 33.025 1.00 36.38 172 ASN A C 1
ATOM 1463 O O . ASN A 1 172 ? -37.671 -1.297 32.831 1.00 36.38 172 ASN A O 1
ATOM 1467 N N . LEU A 1 173 ? -35.638 -0.760 33.599 1.00 40.19 173 LEU A N 1
ATOM 1468 C CA . LEU A 1 173 ? -35.223 -2.075 34.133 1.00 40.19 173 LEU A CA 1
ATOM 1469 C C . LE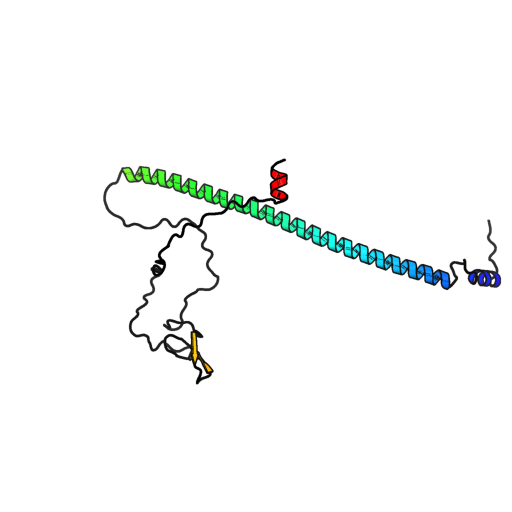U A 1 173 ? -34.538 -3.076 33.173 1.00 40.19 173 LEU A C 1
ATOM 1471 O O . LEU A 1 173 ? -34.865 -4.259 33.153 1.00 40.19 173 LEU A O 1
ATOM 1475 N N . ILE A 1 174 ? -33.426 -2.666 32.551 1.00 42.66 174 ILE A N 1
ATOM 1476 C CA . ILE A 1 174 ? -32.263 -3.567 32.406 1.00 42.66 174 ILE A CA 1
ATOM 1477 C C . ILE A 1 174 ? -31.346 -3.324 33.613 1.00 42.66 174 ILE A C 1
ATOM 1479 O O . ILE A 1 174 ? -30.364 -2.590 33.571 1.00 42.66 174 ILE A O 1
ATOM 1483 N N . LYS A 1 175 ? -31.725 -3.914 34.747 1.00 41.78 175 LYS A N 1
ATOM 1484 C CA . LYS A 1 175 ? -30.830 -4.189 35.878 1.00 41.78 175 LYS A CA 1
ATOM 1485 C C . LYS A 1 175 ? -31.045 -5.643 36.272 1.00 41.78 175 LYS A C 1
ATOM 1487 O O . LYS A 1 175 ? -31.692 -5.929 37.272 1.00 41.78 175 LYS A O 1
ATOM 1492 N N . LYS A 1 176 ? -30.545 -6.562 35.453 1.00 43.50 176 LYS A N 1
ATOM 1493 C CA . LYS A 1 176 ? -30.338 -7.964 35.816 1.00 43.50 176 LYS A CA 1
ATOM 1494 C C . LYS A 1 176 ? -29.110 -8.453 35.049 1.00 43.50 176 LYS A C 1
ATOM 1496 O O . LYS A 1 176 ? -28.979 -8.180 33.864 1.00 43.50 176 LYS A O 1
ATOM 1501 N N . ASP A 1 177 ? -28.209 -9.086 35.796 1.00 42.56 177 ASP A N 1
A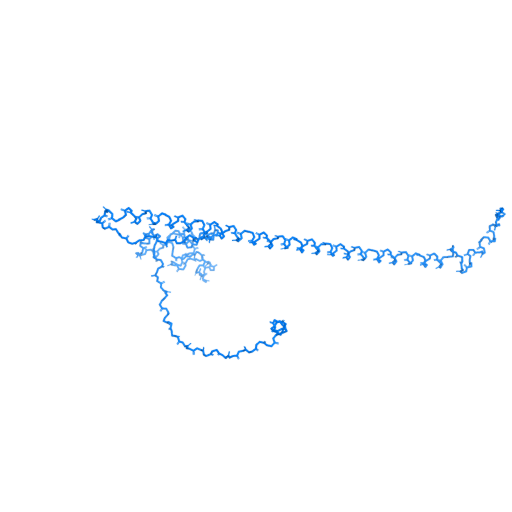TOM 1502 C CA . ASP A 1 177 ? -27.049 -9.868 35.341 1.00 42.56 177 ASP A CA 1
ATOM 1503 C C . ASP A 1 177 ? -25.682 -9.172 35.214 1.00 42.56 177 ASP A C 1
ATOM 1505 O O . ASP A 1 177 ? -24.980 -9.299 34.217 1.00 42.56 177 ASP A O 1
ATOM 1509 N N . LEU A 1 178 ? -25.216 -8.546 36.304 1.00 49.91 178 LEU A N 1
ATOM 1510 C CA . LEU A 1 178 ? -23.782 -8.301 36.553 1.00 49.91 178 LEU A CA 1
ATOM 1511 C C . LEU A 1 178 ? -23.387 -8.613 38.013 1.00 49.91 178 LEU A C 1
ATOM 1513 O O . LEU A 1 178 ? -22.666 -7.856 38.655 1.00 49.91 178 LEU A O 1
ATOM 1517 N N . THR A 1 179 ? -23.810 -9.755 38.556 1.00 44.31 179 THR A N 1
ATOM 1518 C CA . THR A 1 179 ? -23.215 -10.336 39.777 1.00 44.31 179 THR A CA 1
ATOM 1519 C C . THR A 1 179 ? -22.267 -11.485 39.420 1.00 44.31 179 THR A C 1
ATOM 1521 O O . THR A 1 179 ? -22.349 -12.584 39.955 1.00 44.31 179 THR A O 1
ATOM 1524 N N . LYS A 1 180 ? -21.303 -11.242 38.518 1.00 47.44 180 LYS A N 1
ATOM 1525 C CA . LYS A 1 180 ? -20.091 -12.077 38.459 1.00 47.44 180 LYS A CA 1
ATOM 1526 C C . LYS A 1 180 ? -19.157 -11.617 39.574 1.00 47.44 180 LYS A C 1
ATOM 1528 O O . LYS A 1 180 ? -18.527 -10.562 39.480 1.00 47.44 180 LYS A O 1
ATOM 1533 N N . SER A 1 181 ? -19.111 -12.402 40.645 1.00 51.97 181 SER A N 1
ATOM 1534 C CA . SER A 1 181 ? -18.192 -12.247 41.768 1.00 51.97 181 SER A CA 1
ATOM 1535 C C . SER A 1 181 ? -16.752 -12.065 41.268 1.00 51.97 181 SER A C 1
ATOM 1537 O O . SER A 1 181 ? -16.152 -12.922 40.618 1.00 51.97 181 SER A O 1
ATOM 1539 N N . LYS A 1 182 ? -16.185 -10.887 41.548 1.00 50.16 182 LYS A N 1
ATOM 1540 C CA . LYS A 1 182 ? -14.786 -10.556 41.267 1.00 50.16 182 LYS A CA 1
ATOM 1541 C C . LYS A 1 182 ? -13.888 -11.271 42.279 1.00 50.16 182 LYS A C 1
ATOM 1543 O O . LYS A 1 182 ? -13.501 -10.682 43.284 1.00 50.16 182 LYS A O 1
ATOM 1548 N N . ASN A 1 183 ? -13.490 -12.507 41.990 1.00 53.09 183 ASN A N 1
ATOM 1549 C CA . ASN A 1 183 ? -12.337 -13.119 42.652 1.00 53.09 183 ASN A CA 1
ATOM 1550 C C . ASN A 1 183 ? -11.054 -12.391 42.204 1.00 53.09 183 ASN A C 1
ATOM 1552 O O . ASN A 1 183 ? -10.479 -12.679 41.153 1.00 53.09 183 ASN A O 1
ATOM 1556 N N . LYS A 1 184 ? -10.613 -11.402 42.997 1.00 50.44 184 LYS A N 1
ATOM 1557 C CA . LYS A 1 184 ? -9.335 -10.687 42.829 1.00 50.44 184 LYS A CA 1
ATOM 1558 C C . LYS A 1 184 ? -8.158 -11.645 43.076 1.00 50.44 184 LYS A C 1
ATOM 1560 O O . LYS A 1 184 ? -7.672 -11.761 44.196 1.00 50.44 184 LYS A O 1
ATOM 1565 N N . LYS A 1 185 ? -7.627 -12.278 42.025 1.00 54.84 185 LYS A N 1
ATOM 1566 C CA . LYS A 1 185 ? -6.263 -12.838 42.052 1.00 54.84 185 LYS A CA 1
ATOM 1567 C C . LYS A 1 185 ? -5.254 -11.698 41.859 1.00 54.84 185 LYS A C 1
ATOM 1569 O O . LYS A 1 185 ? -5.171 -11.116 40.780 1.00 54.84 185 LYS A O 1
ATOM 1574 N N . LYS A 1 186 ? -4.483 -11.377 42.907 1.00 50.53 186 LYS A N 1
ATOM 1575 C CA . LYS A 1 186 ? -3.311 -10.484 42.843 1.00 50.53 186 LYS A CA 1
ATOM 1576 C C . LYS A 1 186 ? -2.273 -11.093 41.884 1.00 50.53 186 LYS A C 1
ATOM 1578 O O . LYS A 1 186 ? -1.617 -12.068 42.238 1.00 50.53 186 LYS A O 1
ATOM 1583 N N . LYS A 1 187 ? -2.103 -10.534 40.681 1.00 52.81 187 LYS A N 1
ATOM 1584 C CA . LYS A 1 187 ? -0.948 -10.832 39.813 1.00 52.81 187 LYS A CA 1
ATOM 1585 C C . LYS A 1 187 ? 0.164 -9.817 40.097 1.00 52.81 187 LYS A C 1
ATOM 1587 O O . LYS A 1 187 ? -0.015 -8.627 39.854 1.00 52.81 187 LYS A O 1
ATOM 1592 N N . LYS A 1 188 ? 1.299 -10.303 40.614 1.00 53.06 188 LYS A N 1
ATOM 1593 C CA . LYS A 1 188 ? 2.568 -9.565 40.726 1.00 53.06 188 LYS A CA 1
ATOM 1594 C C . LYS A 1 188 ? 3.007 -9.133 39.316 1.00 53.06 188 LYS A C 1
ATOM 1596 O O . LYS A 1 188 ? 3.186 -9.997 38.458 1.00 53.06 188 LYS A O 1
ATOM 1601 N N . LYS A 1 189 ? 3.156 -7.829 39.057 1.00 52.34 189 LYS A N 1
ATOM 1602 C CA . LYS A 1 189 ? 3.780 -7.333 37.819 1.00 52.34 189 LYS A CA 1
ATOM 1603 C C . LYS A 1 189 ? 5.298 -7.431 37.973 1.00 52.34 189 LYS A C 1
ATOM 1605 O O . LYS A 1 189 ? 5.855 -6.876 38.914 1.00 52.34 189 LYS A O 1
ATOM 1610 N N . LYS A 1 190 ? 5.931 -8.188 37.075 1.00 56.94 190 LYS A N 1
ATOM 1611 C CA . LYS A 1 190 ? 7.387 -8.233 36.897 1.00 56.94 190 LYS A CA 1
ATOM 1612 C C . LYS A 1 190 ? 7.865 -6.858 36.415 1.00 56.94 190 LYS A C 1
ATOM 1614 O O . LYS A 1 190 ? 7.185 -6.252 35.589 1.00 56.94 190 LYS A O 1
ATOM 1619 N N . LEU A 1 191 ? 9.009 -6.395 36.924 1.00 56.16 191 LEU A N 1
ATOM 1620 C CA . LEU A 1 191 ? 9.752 -5.280 36.334 1.00 56.16 191 LEU A CA 1
ATOM 1621 C C . LEU A 1 191 ? 10.112 -5.662 34.893 1.00 56.16 191 LEU A C 1
ATOM 1623 O O . LEU A 1 191 ? 10.786 -6.665 34.674 1.00 56.16 191 LEU A O 1
ATOM 1627 N N . ILE A 1 192 ? 9.629 -4.885 33.932 1.00 63.25 192 ILE A N 1
ATOM 1628 C CA . ILE A 1 192 ? 10.060 -4.942 32.537 1.00 63.25 192 ILE A CA 1
ATOM 1629 C C . ILE A 1 192 ? 10.911 -3.690 32.350 1.00 63.25 192 ILE A C 1
ATOM 1631 O O . ILE A 1 192 ? 10.435 -2.583 32.592 1.00 63.25 192 ILE A O 1
ATOM 1635 N N . VAL A 1 193 ? 12.190 -3.883 32.038 1.00 68.44 193 VAL A N 1
ATOM 1636 C CA . VAL A 1 193 ? 13.114 -2.800 31.692 1.00 68.44 193 VAL A CA 1
ATOM 1637 C C . VAL A 1 193 ? 13.007 -2.603 30.183 1.00 68.44 193 VAL A C 1
ATOM 1639 O O . VAL A 1 193 ? 13.305 -3.522 29.420 1.00 68.44 193 VAL A O 1
ATOM 1642 N N . ASP A 1 194 ? 12.543 -1.431 29.756 1.00 68.44 194 ASP A N 1
ATOM 1643 C CA . ASP A 1 194 ? 12.377 -1.102 28.341 1.00 68.44 194 ASP A CA 1
ATOM 1644 C C . ASP A 1 194 ? 13.719 -0.659 27.734 1.00 68.44 194 ASP A C 1
ATOM 1646 O O . ASP A 1 194 ? 14.125 0.493 27.865 1.00 68.44 194 ASP A O 1
ATOM 1650 N N . ASN A 1 195 ? 14.396 -1.563 27.019 1.00 70.88 195 ASN A N 1
ATOM 1651 C CA . ASN A 1 195 ? 15.638 -1.281 26.275 1.00 70.88 195 ASN A CA 1
ATOM 1652 C C . ASN A 1 195 ? 15.377 -0.744 24.849 1.00 70.88 195 ASN A C 1
ATOM 1654 O O . ASN A 1 195 ? 16.126 -1.033 23.917 1.00 70.88 195 ASN A O 1
ATOM 1658 N N . SER A 1 196 ? 14.286 -0.003 24.634 1.00 79.38 196 SER A N 1
ATOM 1659 C CA . SER A 1 196 ? 13.977 0.558 23.310 1.00 79.38 196 SER A CA 1
ATOM 1660 C C . SER A 1 196 ? 14.884 1.752 22.980 1.00 79.38 196 SER A C 1
ATOM 1662 O O . SER A 1 196 ? 15.193 2.554 23.859 1.00 79.38 196 SER A O 1
ATOM 1664 N N . ILE A 1 197 ? 15.265 1.920 21.706 1.00 72.19 197 ILE A N 1
ATOM 1665 C CA . ILE A 1 197 ? 16.044 3.082 21.217 1.00 72.19 197 ILE A CA 1
ATOM 1666 C C . ILE A 1 197 ? 15.378 4.410 21.625 1.00 72.19 197 ILE A C 1
ATOM 1668 O O . ILE A 1 197 ? 16.051 5.350 22.039 1.00 72.19 197 ILE A O 1
ATOM 1672 N N . THR A 1 198 ? 14.045 4.458 21.605 1.00 72.38 198 THR A N 1
ATOM 1673 C CA . THR A 1 198 ? 13.230 5.584 22.086 1.00 72.38 198 THR A CA 1
ATOM 1674 C C . THR A 1 198 ? 13.394 5.878 23.581 1.00 72.38 198 THR A C 1
ATOM 1676 O O . THR A 1 198 ? 13.350 7.037 23.978 1.00 72.38 198 THR A O 1
ATOM 1679 N N . ALA A 1 199 ? 13.608 4.863 24.421 1.00 70.31 199 ALA A N 1
ATOM 1680 C CA . ALA A 1 199 ? 13.850 5.042 25.854 1.00 70.31 199 ALA A CA 1
ATOM 1681 C C . ALA A 1 199 ? 15.298 5.464 26.171 1.00 70.31 199 ALA A C 1
ATOM 1683 O O . ALA A 1 199 ? 15.535 6.099 27.198 1.00 70.31 199 ALA A O 1
ATOM 1684 N N . VAL A 1 200 ? 16.256 5.138 25.294 1.00 68.94 200 VAL A N 1
ATOM 1685 C CA . VAL A 1 200 ? 17.666 5.554 25.410 1.00 68.94 200 VAL A CA 1
ATOM 1686 C C . VAL A 1 200 ? 17.847 7.023 25.012 1.00 68.94 200 VAL A C 1
ATOM 1688 O O . VAL A 1 200 ? 18.576 7.745 25.683 1.00 68.94 200 VAL A O 1
ATOM 1691 N N . LEU A 1 201 ? 17.134 7.491 23.982 1.00 69.56 201 LEU A N 1
ATOM 1692 C CA . LEU A 1 201 ? 17.195 8.885 23.517 1.00 69.56 201 LEU A CA 1
ATOM 1693 C C . LEU A 1 201 ? 16.568 9.897 24.490 1.00 69.56 201 LEU A C 1
ATOM 1695 O O . LEU A 1 201 ? 16.981 11.045 24.503 1.00 69.56 201 LEU A O 1
ATOM 1699 N N . ASN A 1 202 ? 15.622 9.480 25.336 1.00 68.31 202 ASN A N 1
ATOM 1700 C CA . ASN A 1 202 ? 14.991 10.352 26.340 1.00 68.31 202 ASN A CA 1
ATOM 1701 C C . ASN A 1 202 ? 15.825 10.538 27.629 1.00 68.31 202 ASN A C 1
ATOM 1703 O O . ASN A 1 202 ? 15.343 11.157 28.577 1.00 68.31 202 ASN A O 1
ATOM 1707 N N . LYS A 1 203 ? 17.026 9.950 27.710 1.00 69.38 203 LYS A N 1
ATOM 1708 C CA . LYS A 1 203 ? 17.927 10.023 28.879 1.00 69.38 203 LYS A CA 1
ATOM 1709 C C . LYS A 1 203 ? 19.215 10.819 28.634 1.00 69.38 203 LYS A C 1
ATOM 1711 O O . LYS A 1 203 ? 19.987 10.974 29.578 1.00 69.38 203 LYS A O 1
ATOM 1716 N N . ILE A 1 204 ? 19.450 11.256 27.400 1.00 62.03 204 ILE A N 1
ATOM 1717 C CA . ILE A 1 204 ? 20.551 12.146 27.004 1.00 62.03 204 ILE A CA 1
ATOM 1718 C C . ILE A 1 204 ? 20.005 13.571 27.006 1.00 62.03 204 ILE A C 1
ATOM 1720 O O . ILE A 1 204 ? 20.731 14.465 27.487 1.00 62.03 204 ILE A O 1
#